Protein AF-A0A409X7X1-F1 (afdb_monomer_lite)

pLDDT: mean 81.88, std 19.7, range [28.88, 98.44]

Organism: NCBI:txid231916

Secondary structure (DSSP, 8-state):
--EEES-SS--TTS--EEE-S--S-GGGGTT--GGG-----PEEEE-SSSTTTTSEEEEE-HHHHHHHHHHHHHHHTTSGGGSPP---BTTBS-EETTEE-SPPPP--SS-----S-STTEETTEEEEEGGGS-HHHHHHHHHHHHHH-GGGTT-TT--TTT---STT-BB-EEEETTEEEE-TTT-B-TT-----HHHHHS--SS------EE--TTS-TTSPBEEGGGHHHHHHHH-TTS-GGGGHHHH---HHHHHHHHHHHHS-------------B-GGG-THHHHS----------------------------------------------------PPPPPP-----

Radius of gyration: 29.25 Å; chains: 1; bounding box: 77×50×89 Å

Foldseek 3Di:
DFKAFLDPPQDPPDFGIWDPPDDDDPPQPPPFDPLLADDDDFDWDADNDDPRGGHTTGTHHLLRLLQLLVNSCVSCVQVLVRFGFDFDDPRPPHDDPQFGFSFADDPCVPPPPQPPPPQQAQPVFSLRRLVPDAPLRQLLLLLLCCQPPPVNPPLLAQDSRRRDSDPQFFWWWDDDDPAIWTDPVPGGDSRDDTDGLVVLCDDDLVRLHNWDFDDDPPDPPGGTTGTLCSNLVCCVVVVVPDDSVVCCVRNPRDPVSSVSSNVSNPDDPPPPPPPPPPGRYRPSRYSCVNVDDPPPCPPPPDDDDDDDDDDDDDDDDDDDDDDDDDDDDDDDDDDDDDDDDDDDDDDGDGGHDHD

Sequence (355 aa):
MKIALRDTSQQADGPDWEWIGTFEDQGSFREADGRCFELIDPVLLPASRGRNAGSKTYTFRTSELRGLAALVHERVRNDVHELPLVTLSDTFPYRSPAGACFACEEDDIDGDQRRESAAGCCRYCPDVFVGRLDAPELLKHNGGHILHDERLRDVGDACGLCLSSTNGCVIYLVCKGKYTTISLEKSKCVNLQQFRLGQAAKFTRSSPCTNHPMRCVLCPDNAPAVWKYNLQSHIVADHPRANVALYEKQYKISADKVVLMRGVYLSKPKMKKKKKGQLTISEGHSTRMAIGPLEETESTADDSEKDIESDQGDISSAEVLEGEAGKAAAPDVEEQEPDEERVDVAASGQWWKIA

Structure (mmCIF, N/CA/C/O backbone):
data_AF-A0A409X7X1-F1
#
_entry.id   AF-A0A409X7X1-F1
#
loop_
_atom_site.group_PDB
_atom_site.id
_atom_site.type_symbol
_atom_site.label_atom_id
_atom_site.label_alt_id
_atom_site.label_comp_id
_atom_site.label_asym_id
_atom_site.label_entity_id
_atom_site.label_seq_id
_atom_site.pdbx_PDB_ins_code
_atom_site.Cartn_x
_atom_site.Cartn_y
_atom_site.Cartn_z
_atom_site.occupancy
_atom_site.B_iso_or_equiv
_atom_site.auth_seq_id
_atom_site.auth_comp_id
_atom_site.auth_asym_id
_atom_site.auth_atom_id
_atom_site.pdbx_PDB_model_num
ATOM 1 N N . MET A 1 1 ? 21.772 3.971 -18.412 1.00 88.38 1 MET A N 1
ATOM 2 C CA . MET A 1 1 ? 22.312 4.688 -19.596 1.00 88.38 1 MET A CA 1
ATOM 3 C C . MET A 1 1 ? 21.184 5.349 -20.418 1.00 88.38 1 MET A C 1
ATOM 5 O O . MET A 1 1 ? 20.028 5.061 -20.116 1.00 88.38 1 MET A O 1
ATOM 9 N N . LYS A 1 2 ? 21.468 6.240 -21.390 1.00 91.81 2 LYS A N 1
ATOM 10 C CA . LYS A 1 2 ? 20.558 6.572 -22.514 1.00 91.81 2 LYS A CA 1
ATOM 11 C C . LYS A 1 2 ? 21.124 5.998 -23.816 1.00 91.81 2 LYS A C 1
ATOM 13 O O . LYS A 1 2 ? 22.232 6.371 -24.195 1.00 91.81 2 LYS A O 1
ATOM 18 N N . ILE A 1 3 ? 20.398 5.113 -24.490 1.00 94.44 3 ILE A N 1
ATOM 19 C CA . ILE A 1 3 ? 20.807 4.526 -25.777 1.00 94.44 3 ILE A CA 1
ATOM 20 C C . ILE A 1 3 ? 19.799 4.882 -26.862 1.00 94.44 3 ILE A C 1
ATOM 22 O O . ILE A 1 3 ? 18.647 5.195 -26.562 1.00 94.44 3 ILE A O 1
ATOM 26 N N . ALA A 1 4 ? 20.229 4.838 -28.117 1.00 94.06 4 ALA A N 1
ATOM 27 C CA . ALA A 1 4 ? 19.346 5.073 -29.245 1.00 94.06 4 ALA A CA 1
ATOM 28 C C . ALA A 1 4 ? 19.708 4.165 -30.432 1.00 94.06 4 ALA A C 1
ATOM 30 O O . ALA A 1 4 ? 20.879 3.842 -30.644 1.00 94.06 4 ALA A O 1
ATOM 31 N N . LEU A 1 5 ? 18.703 3.820 -31.242 1.00 94.00 5 LEU A N 1
ATOM 32 C CA . LEU A 1 5 ? 18.820 2.927 -32.401 1.00 94.00 5 LEU A CA 1
ATOM 33 C C . LEU A 1 5 ? 19.559 3.605 -33.571 1.00 94.00 5 LEU A C 1
ATOM 35 O O . LEU A 1 5 ? 19.118 4.671 -34.010 1.00 94.00 5 LEU A O 1
ATOM 39 N N . ARG A 1 6 ? 20.694 3.059 -34.017 1.00 91.62 6 ARG A N 1
ATOM 40 C CA . ARG A 1 6 ? 21.581 3.613 -35.062 1.00 91.62 6 ARG A CA 1
ATOM 41 C C . ARG A 1 6 ? 20.916 3.615 -36.432 1.00 91.62 6 ARG A C 1
ATOM 43 O O . ARG A 1 6 ? 20.949 4.629 -37.121 1.00 91.62 6 ARG A O 1
ATOM 50 N N . ASP A 1 7 ? 20.308 2.488 -36.782 1.00 84.00 7 ASP A N 1
ATOM 51 C CA . ASP A 1 7 ? 19.610 2.255 -38.039 1.00 84.00 7 ASP A CA 1
ATOM 52 C C . ASP A 1 7 ? 18.350 1.430 -37.759 1.00 84.00 7 ASP A C 1
ATOM 54 O O . ASP A 1 7 ? 18.336 0.557 -36.895 1.00 84.00 7 ASP A O 1
ATOM 58 N N . THR A 1 8 ? 17.280 1.728 -38.483 1.00 79.56 8 THR A N 1
ATOM 59 C CA . THR A 1 8 ? 16.046 0.943 -38.481 1.00 79.56 8 THR A CA 1
ATOM 60 C C . THR A 1 8 ? 16.167 -0.362 -39.261 1.00 79.56 8 THR A C 1
ATOM 62 O O . THR A 1 8 ? 15.312 -1.230 -39.099 1.00 79.56 8 THR A O 1
ATOM 65 N N . SER A 1 9 ? 17.197 -0.525 -40.103 1.00 77.31 9 SER A N 1
ATOM 66 C CA . SER A 1 9 ? 17.481 -1.812 -40.733 1.00 77.31 9 SER A CA 1
ATOM 67 C C . SER A 1 9 ? 17.958 -2.787 -39.653 1.00 77.31 9 SER A C 1
ATOM 69 O O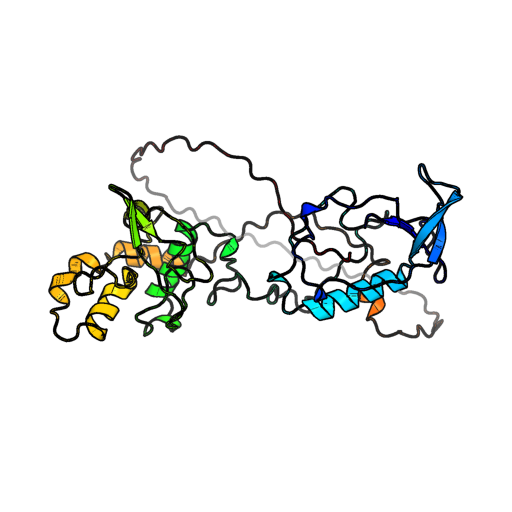 . SER A 1 9 ? 19.072 -2.658 -39.145 1.00 77.31 9 SER A O 1
ATOM 71 N N . GLN A 1 10 ? 17.107 -3.737 -39.263 1.00 67.06 10 GLN A N 1
ATOM 72 C CA . GLN A 1 10 ? 17.494 -4.823 -38.364 1.00 67.06 10 GLN A CA 1
ATOM 73 C C . GLN A 1 10 ? 18.555 -5.680 -39.061 1.00 67.06 10 GLN A C 1
ATOM 75 O O . GLN A 1 10 ? 18.241 -6.537 -39.883 1.00 67.06 10 GLN A O 1
ATOM 80 N N . GLN A 1 11 ? 19.827 -5.423 -38.767 1.00 76.56 11 GLN A N 1
ATOM 81 C CA . GLN A 1 11 ? 20.918 -6.304 -39.164 1.00 76.56 11 GLN A CA 1
ATOM 82 C C . GLN A 1 11 ? 21.087 -7.346 -38.064 1.00 76.56 11 GLN A C 1
ATOM 84 O O . GLN A 1 11 ? 21.424 -6.989 -36.940 1.00 76.56 11 GLN A O 1
ATOM 89 N N . ALA A 1 12 ? 20.853 -8.621 -38.384 1.00 73.31 12 ALA A N 1
ATOM 90 C CA . ALA A 1 12 ? 20.859 -9.704 -37.396 1.00 73.31 12 ALA A CA 1
ATOM 91 C C . ALA A 1 12 ? 22.170 -9.785 -36.586 1.00 73.31 12 ALA A C 1
ATOM 93 O O . ALA A 1 12 ? 22.138 -10.042 -35.384 1.00 73.31 12 ALA A O 1
ATOM 94 N N . ASP A 1 13 ? 23.306 -9.484 -37.225 1.00 80.38 13 ASP A N 1
ATOM 95 C CA . ASP A 1 13 ? 24.640 -9.695 -36.645 1.00 80.38 13 ASP A CA 1
ATOM 96 C C . ASP A 1 13 ? 25.360 -8.397 -36.224 1.00 80.38 13 ASP A C 1
ATOM 98 O O . ASP A 1 13 ? 26.459 -8.426 -35.651 1.00 80.38 13 ASP A O 1
ATOM 102 N N . GLY A 1 14 ? 24.761 -7.239 -36.518 1.00 86.38 14 GLY A N 1
ATOM 103 C CA . GLY A 1 14 ? 25.365 -5.921 -36.327 1.00 86.38 14 GLY A CA 1
ATOM 104 C C . GLY A 1 14 ? 24.911 -5.222 -35.040 1.00 86.38 14 GLY A C 1
ATOM 105 O O . GL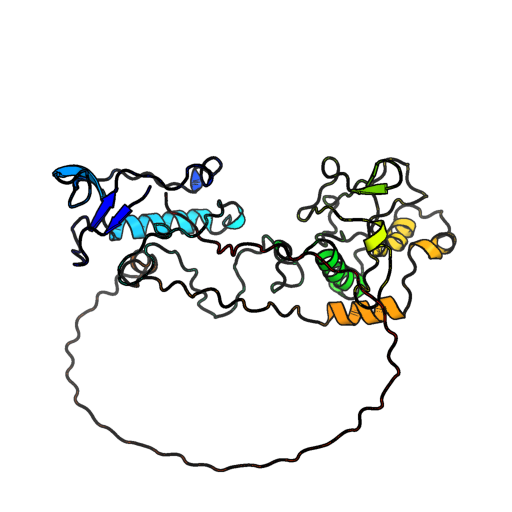Y A 1 14 ? 23.785 -5.424 -34.593 1.00 86.38 14 GLY A O 1
ATOM 106 N N . PRO A 1 15 ? 25.754 -4.369 -34.428 1.00 89.88 15 PRO A N 1
ATOM 107 C CA . PRO A 1 15 ? 25.318 -3.514 -33.334 1.00 89.88 15 PRO A CA 1
ATOM 108 C C . PRO A 1 15 ? 24.445 -2.372 -33.863 1.00 89.88 15 PRO A C 1
ATOM 110 O O . PRO A 1 15 ? 24.905 -1.495 -34.605 1.00 89.88 15 PRO A O 1
ATOM 113 N N . ASP A 1 16 ? 23.193 -2.370 -33.434 1.00 93.88 16 ASP A N 1
ATOM 114 C CA . ASP A 1 16 ? 22.121 -1.484 -33.874 1.00 93.88 16 ASP A CA 1
ATOM 115 C C . ASP A 1 16 ? 21.732 -0.442 -32.817 1.00 93.88 16 ASP A C 1
ATOM 117 O O . ASP A 1 16 ? 21.002 0.494 -33.127 1.00 93.88 16 ASP A O 1
ATOM 121 N N . TRP A 1 17 ? 22.297 -0.500 -31.610 1.00 95.19 17 TRP A N 1
ATOM 122 C CA . TRP A 1 17 ? 22.140 0.529 -30.579 1.00 95.19 17 TRP A CA 1
ATOM 123 C C . TRP A 1 17 ? 23.471 1.191 -30.242 1.00 95.19 17 TRP A C 1
ATOM 125 O O . TRP A 1 17 ? 24.521 0.553 -30.241 1.00 95.19 17 TRP A O 1
ATOM 135 N N . GLU A 1 18 ? 23.436 2.482 -29.920 1.00 96.06 18 GLU A N 1
ATOM 136 C CA . GLU A 1 18 ? 24.607 3.222 -29.444 1.00 96.06 18 GLU A CA 1
ATOM 137 C C . GLU A 1 18 ? 24.281 4.081 -28.220 1.00 96.06 18 GLU A C 1
ATOM 139 O O . GLU A 1 18 ? 23.175 4.613 -28.072 1.00 96.06 18 GLU A O 1
ATOM 144 N N . TRP A 1 19 ? 25.269 4.245 -27.343 1.00 95.44 19 TRP A N 1
ATOM 145 C CA . TRP A 1 19 ? 25.197 5.182 -26.230 1.00 95.44 19 TRP A CA 1
ATOM 146 C C . TRP A 1 19 ? 25.299 6.627 -26.723 1.00 95.44 19 TRP A C 1
ATOM 148 O O . TRP A 1 19 ? 26.243 6.991 -27.426 1.00 95.44 19 TRP A O 1
ATOM 158 N N . ILE A 1 20 ? 24.367 7.482 -26.287 1.00 93.31 20 ILE A N 1
ATOM 159 C CA . ILE A 1 20 ? 24.328 8.901 -26.682 1.00 93.31 20 ILE A CA 1
ATOM 160 C C . ILE A 1 20 ? 25.118 9.827 -25.738 1.00 93.31 20 ILE A C 1
ATOM 162 O O . ILE A 1 20 ? 24.938 11.045 -25.759 1.00 93.31 20 ILE A O 1
ATOM 166 N N . GLY A 1 21 ? 25.976 9.271 -24.875 1.00 90.38 21 GLY A N 1
ATOM 167 C CA . GLY A 1 21 ? 26.855 10.049 -23.991 1.00 90.38 21 GLY A CA 1
ATOM 168 C C . GLY A 1 21 ? 26.161 10.682 -22.780 1.00 90.38 21 GLY A C 1
ATOM 169 O O . GLY A 1 21 ? 26.725 11.568 -22.144 1.00 90.38 21 GLY A O 1
ATOM 170 N N . THR A 1 22 ? 24.929 10.274 -22.465 1.00 90.62 22 THR A N 1
ATOM 171 C CA . THR A 1 22 ? 24.152 10.812 -21.337 1.00 90.62 22 THR A CA 1
ATOM 172 C C . THR A 1 22 ? 23.496 9.699 -20.517 1.00 90.62 22 THR A C 1
ATOM 174 O O . THR A 1 22 ? 23.389 8.547 -20.954 1.00 90.62 22 THR A O 1
ATOM 177 N N . PHE A 1 23 ? 23.089 10.042 -19.295 1.00 88.06 23 PHE A N 1
ATOM 178 C CA . PHE A 1 23 ? 22.332 9.183 -18.386 1.00 88.06 23 PHE A CA 1
ATOM 179 C C . PHE A 1 23 ? 20.943 9.782 -18.158 1.00 88.06 23 PHE A C 1
ATOM 181 O O . PHE A 1 23 ? 20.743 10.981 -18.352 1.00 88.06 23 PHE A O 1
ATOM 188 N N . GLU A 1 24 ? 19.979 8.940 -17.777 1.00 84.44 24 GLU A N 1
ATOM 189 C CA . GLU A 1 24 ? 18.749 9.450 -17.158 1.00 84.44 24 GLU A CA 1
ATOM 190 C C . GLU A 1 24 ? 19.091 10.143 -15.839 1.00 84.44 24 GLU A C 1
ATOM 192 O O . GLU A 1 24 ? 20.201 9.976 -15.322 1.00 84.44 24 GLU A O 1
ATOM 197 N N . ASP A 1 25 ? 18.143 10.912 -15.310 1.00 81.12 25 ASP A N 1
ATOM 198 C CA . ASP A 1 25 ? 18.315 11.568 -14.020 1.00 81.12 25 ASP A CA 1
ATOM 199 C C . ASP A 1 25 ? 18.786 10.559 -12.955 1.00 81.12 25 ASP A C 1
ATOM 201 O O . ASP A 1 25 ? 18.254 9.454 -12.817 1.00 81.12 25 ASP A O 1
ATOM 205 N N . GLN A 1 26 ? 19.852 10.924 -12.242 1.00 65.81 26 GLN A N 1
ATOM 206 C CA . GLN A 1 26 ? 20.602 10.019 -11.370 1.00 65.81 26 GLN A CA 1
ATOM 207 C C . GLN A 1 26 ? 19.817 9.613 -10.119 1.00 65.81 26 GLN A C 1
ATOM 209 O O . GLN A 1 26 ? 20.246 8.703 -9.412 1.00 65.81 26 GLN A O 1
ATOM 214 N N . GLY A 1 27 ? 18.702 10.286 -9.819 1.00 69.88 27 GLY A N 1
ATOM 215 C CA . GLY A 1 27 ? 17.909 10.040 -8.616 1.00 69.88 27 GLY A CA 1
ATOM 216 C C . GLY A 1 27 ? 17.306 8.635 -8.542 1.00 69.88 27 GLY A C 1
ATOM 217 O O . GLY A 1 27 ? 17.233 8.072 -7.456 1.00 69.88 27 GLY A O 1
ATOM 218 N N . SER A 1 28 ? 16.932 8.034 -9.675 1.00 66.50 28 SER A N 1
ATOM 219 C CA . SER A 1 28 ? 16.099 6.821 -9.678 1.00 66.50 28 SER A CA 1
ATOM 220 C C . SER A 1 28 ? 16.830 5.511 -9.352 1.00 66.50 28 SER A C 1
ATOM 222 O O . SER A 1 28 ? 16.164 4.516 -9.102 1.00 66.50 28 SER A O 1
ATOM 224 N N . PHE A 1 29 ? 18.170 5.474 -9.352 1.00 72.88 29 PHE A N 1
ATOM 225 C CA . PHE A 1 29 ? 18.933 4.211 -9.255 1.00 72.88 29 PHE A CA 1
ATOM 226 C C . PHE A 1 29 ? 19.929 4.143 -8.095 1.00 72.88 29 PHE A C 1
ATOM 228 O O . PHE A 1 29 ? 20.654 3.159 -7.982 1.00 72.88 29 PHE A O 1
ATOM 235 N N . ARG A 1 30 ? 19.999 5.164 -7.231 1.00 78.88 30 ARG A N 1
ATOM 236 C CA . ARG A 1 30 ? 21.009 5.209 -6.153 1.00 78.88 30 ARG A CA 1
ATOM 237 C C . ARG A 1 30 ? 20.848 4.106 -5.106 1.00 78.88 30 ARG A C 1
ATOM 239 O O . ARG A 1 30 ? 21.827 3.766 -4.454 1.00 78.88 30 ARG A O 1
ATOM 246 N N . GLU A 1 31 ? 19.640 3.574 -4.962 1.00 82.31 31 GLU A N 1
ATOM 247 C CA . GLU A 1 31 ? 19.276 2.592 -3.932 1.00 82.31 31 GLU A CA 1
ATOM 248 C C . GLU A 1 31 ? 18.868 1.236 -4.522 1.00 82.31 31 GLU A C 1
ATOM 250 O O . GLU A 1 31 ? 18.369 0.375 -3.805 1.00 82.31 31 GLU A O 1
ATOM 255 N N . ALA A 1 32 ? 19.060 1.030 -5.828 1.00 82.75 32 ALA A N 1
ATOM 256 C CA . ALA A 1 32 ? 18.705 -0.235 -6.455 1.00 82.75 32 ALA A CA 1
ATOM 257 C C . ALA A 1 32 ? 19.662 -1.356 -6.012 1.00 82.75 32 ALA A C 1
ATOM 259 O O . ALA A 1 32 ? 20.879 -1.167 -5.966 1.00 82.75 32 ALA A O 1
ATOM 260 N N . ASP A 1 33 ? 19.106 -2.531 -5.714 1.00 86.75 33 ASP A N 1
ATOM 261 C CA . ASP A 1 33 ? 19.875 -3.733 -5.385 1.00 86.75 33 ASP A CA 1
ATOM 262 C C . ASP A 1 33 ? 20.769 -4.128 -6.574 1.00 86.75 33 ASP A C 1
ATOM 264 O O . ASP A 1 33 ? 20.332 -4.095 -7.726 1.00 86.75 33 ASP A O 1
ATOM 268 N N . GLY A 1 34 ? 22.005 -4.553 -6.293 1.00 89.06 34 GLY A N 1
ATOM 269 C CA . GLY A 1 34 ? 22.944 -5.101 -7.274 1.00 89.06 34 GLY A CA 1
ATOM 270 C C . GLY A 1 34 ? 22.340 -6.199 -8.159 1.00 89.06 34 GLY A C 1
ATOM 271 O O . GLY A 1 34 ? 22.707 -6.312 -9.325 1.00 89.06 34 GLY A O 1
ATOM 272 N N . ARG A 1 35 ? 21.363 -6.961 -7.646 1.00 88.88 35 ARG A N 1
ATOM 273 C CA . ARG A 1 35 ? 20.616 -7.976 -8.412 1.00 88.88 35 ARG A CA 1
ATOM 274 C C . ARG A 1 35 ? 19.872 -7.398 -9.622 1.00 88.88 35 ARG A C 1
ATOM 276 O O . ARG A 1 35 ? 19.675 -8.121 -10.594 1.00 88.88 35 ARG A O 1
ATOM 283 N N . CYS A 1 36 ? 19.501 -6.118 -9.592 1.00 88.50 36 CYS A N 1
ATOM 284 C CA . CYS A 1 36 ? 18.772 -5.438 -10.668 1.00 88.50 36 CYS A CA 1
ATOM 285 C C . CYS A 1 36 ? 19.659 -5.044 -11.860 1.00 88.50 36 CYS A C 1
ATOM 287 O O . CYS A 1 36 ? 19.158 -4.469 -12.826 1.00 88.50 36 CYS A O 1
ATOM 289 N N . PHE A 1 37 ? 20.965 -5.305 -11.784 1.00 89.50 37 PHE A N 1
ATOM 290 C CA . PHE A 1 37 ? 21.940 -4.910 -12.792 1.00 89.50 37 PHE A CA 1
ATOM 291 C C . PHE A 1 37 ? 22.565 -6.134 -13.452 1.00 89.50 37 PHE A C 1
ATOM 293 O O . PHE A 1 37 ? 22.752 -7.171 -12.814 1.00 89.50 37 PHE A O 1
ATOM 300 N N . GLU A 1 38 ? 22.937 -5.980 -14.720 1.00 93.12 38 GLU A N 1
ATOM 301 C CA . GLU A 1 38 ? 23.724 -6.967 -15.449 1.00 93.12 38 GLU A CA 1
ATOM 302 C C . GLU A 1 38 ? 24.927 -6.276 -16.084 1.00 93.12 38 GLU A C 1
ATOM 304 O O . GLU A 1 38 ? 24.802 -5.220 -16.706 1.00 93.12 38 GLU A O 1
ATOM 309 N N . LEU A 1 39 ? 26.115 -6.846 -15.884 1.00 92.50 39 LEU A N 1
ATOM 310 C CA . LEU A 1 39 ? 27.337 -6.292 -16.453 1.00 92.50 39 LEU A CA 1
ATOM 311 C C . LEU A 1 39 ? 27.434 -6.690 -17.923 1.00 92.50 39 LEU A C 1
ATOM 313 O O . LEU A 1 39 ? 27.336 -7.865 -18.267 1.00 92.50 39 LEU A O 1
ATOM 317 N N . ILE A 1 40 ? 27.679 -5.703 -18.778 1.00 92.88 4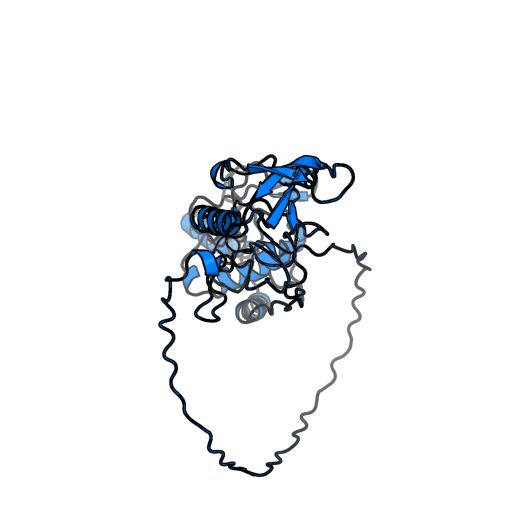0 ILE A N 1
ATOM 318 C CA . ILE A 1 40 ? 27.922 -5.895 -20.205 1.00 92.88 40 ILE A CA 1
ATOM 319 C C . ILE A 1 40 ? 29.296 -5.333 -20.570 1.00 92.88 40 ILE A C 1
ATOM 321 O O . ILE A 1 40 ? 29.692 -4.280 -20.065 1.00 92.88 40 ILE A O 1
ATOM 325 N N . ASP A 1 41 ? 30.003 -6.030 -21.459 1.00 94.44 41 ASP A N 1
ATOM 326 C CA . ASP A 1 41 ? 31.238 -5.566 -22.098 1.00 94.44 41 ASP A CA 1
ATOM 327 C C . ASP A 1 41 ? 30.937 -5.142 -23.550 1.00 94.44 41 ASP A C 1
ATOM 329 O O . ASP A 1 41 ? 31.016 -5.959 -24.471 1.00 94.44 41 ASP A O 1
ATOM 333 N N . PRO A 1 42 ? 30.467 -3.900 -23.775 1.00 94.56 42 PRO A N 1
ATOM 334 C CA . PRO A 1 42 ? 30.003 -3.465 -25.085 1.00 94.56 42 PRO A CA 1
ATOM 335 C C . PRO A 1 42 ? 31.151 -3.200 -26.060 1.00 94.56 42 PRO A C 1
ATOM 337 O O . PRO A 1 42 ? 32.202 -2.657 -25.711 1.00 94.56 42 PRO A O 1
ATOM 340 N N . VAL A 1 43 ? 30.896 -3.453 -27.343 1.00 94.81 43 VAL A N 1
ATOM 341 C CA . VAL A 1 43 ? 31.853 -3.139 -28.408 1.00 94.81 43 VAL A CA 1
ATOM 342 C C . VAL A 1 43 ? 31.942 -1.625 -28.608 1.00 94.81 43 VAL A C 1
ATOM 344 O O . VAL A 1 43 ? 30.930 -0.927 -28.720 1.00 94.81 43 VAL A O 1
ATOM 347 N N . LEU A 1 44 ? 33.170 -1.111 -28.709 1.00 96.44 44 LEU A N 1
ATOM 348 C CA . LEU A 1 44 ? 33.439 0.290 -29.026 1.00 96.44 44 LEU A CA 1
ATOM 349 C C . LEU A 1 44 ? 33.507 0.516 -30.538 1.00 96.44 44 LEU A C 1
ATOM 351 O O . LEU A 1 44 ? 34.441 0.052 -31.194 1.00 96.44 44 LEU A O 1
ATOM 355 N N . LEU A 1 45 ? 32.582 1.308 -31.077 1.00 96.06 45 LEU A N 1
ATOM 356 C CA . LEU A 1 45 ? 32.575 1.726 -32.483 1.00 96.06 45 LEU A CA 1
ATOM 357 C C . LEU A 1 45 ? 32.462 3.250 -32.611 1.00 96.06 45 LEU A C 1
ATOM 359 O O . LEU A 1 45 ? 32.053 3.917 -31.660 1.00 96.06 45 LEU A O 1
ATOM 363 N N . PRO A 1 46 ? 32.817 3.838 -33.767 1.00 96.62 46 PRO A N 1
ATOM 364 C CA . PRO A 1 46 ? 32.550 5.247 -34.028 1.00 96.62 46 PRO A CA 1
ATOM 365 C C . PRO A 1 46 ? 31.047 5.553 -33.955 1.00 96.62 46 PRO A C 1
ATOM 367 O O . PRO A 1 46 ? 30.236 4.869 -34.586 1.00 96.62 46 PRO A O 1
ATOM 370 N N . ALA A 1 47 ? 30.680 6.593 -33.204 1.00 94.81 47 ALA A N 1
ATOM 371 C CA . ALA A 1 47 ? 29.305 7.053 -33.082 1.00 94.81 47 ALA A CA 1
ATOM 372 C C . ALA A 1 47 ? 28.766 7.468 -34.453 1.00 94.81 47 ALA A C 1
ATOM 374 O O . ALA A 1 47 ? 29.427 8.199 -35.198 1.00 94.81 47 ALA A O 1
ATOM 375 N N . SER A 1 48 ? 27.561 7.001 -34.771 1.00 92.56 48 SER A N 1
ATOM 376 C CA . SER A 1 48 ? 26.924 7.252 -36.067 1.00 92.56 48 SER A CA 1
ATOM 377 C C . SER A 1 48 ? 26.267 8.630 -36.154 1.00 92.56 48 SER A C 1
ATOM 379 O O . SER A 1 48 ? 26.102 9.163 -37.249 1.00 92.56 48 SER A O 1
ATOM 381 N N . ARG A 1 49 ? 25.918 9.236 -35.013 1.00 88.56 49 ARG A N 1
ATOM 382 C CA . ARG A 1 49 ? 25.203 10.520 -34.956 1.00 88.56 49 ARG A CA 1
ATOM 383 C C . ARG A 1 49 ? 25.504 11.318 -33.686 1.00 88.56 49 ARG A C 1
ATOM 385 O O . ARG A 1 49 ? 26.195 10.876 -32.770 1.00 88.56 49 ARG A O 1
ATOM 392 N N . GLY A 1 50 ? 24.926 12.517 -33.634 1.00 87.00 50 GLY A N 1
ATOM 393 C CA . GLY A 1 50 ? 25.032 13.439 -32.508 1.00 87.00 50 GLY A CA 1
ATOM 394 C C . GLY A 1 50 ? 26.345 14.222 -32.492 1.00 87.00 50 GLY A C 1
ATOM 395 O O . GLY A 1 50 ? 27.145 14.165 -33.422 1.00 87.00 50 GLY A O 1
ATOM 396 N N . ARG A 1 51 ? 26.572 14.969 -31.405 1.00 87.06 51 ARG A N 1
ATOM 397 C CA . ARG A 1 51 ? 27.756 15.838 -31.244 1.00 87.06 51 ARG A CA 1
ATOM 398 C C . ARG A 1 51 ? 29.088 15.081 -31.240 1.00 87.06 51 ARG A C 1
ATOM 400 O O . ARG A 1 51 ? 30.122 15.694 -31.462 1.00 87.06 51 ARG A O 1
ATOM 407 N N . ASN A 1 52 ? 29.044 13.771 -31.005 1.00 87.94 52 ASN A N 1
ATOM 408 C CA . ASN A 1 52 ? 30.217 12.909 -30.898 1.00 87.94 52 ASN A CA 1
ATOM 409 C C . ASN A 1 52 ? 30.422 12.031 -32.144 1.00 87.94 52 ASN A C 1
ATOM 411 O O . ASN A 1 52 ? 31.178 11.065 -32.065 1.00 87.94 52 ASN A O 1
ATOM 415 N N . ALA A 1 53 ? 29.754 12.317 -33.269 1.00 93.38 53 ALA A N 1
ATOM 416 C CA . ALA A 1 53 ? 29.891 11.530 -34.494 1.00 93.38 53 ALA A CA 1
ATOM 417 C C . ALA A 1 53 ? 31.374 11.316 -34.867 1.00 93.38 53 ALA A C 1
ATOM 419 O O . ALA A 1 53 ? 32.179 12.247 -34.830 1.00 93.38 53 ALA A O 1
ATOM 420 N N . GLY A 1 54 ? 31.746 10.068 -35.165 1.00 93.88 54 GLY A N 1
ATOM 421 C CA . GLY A 1 54 ? 33.131 9.658 -35.438 1.00 93.88 54 GLY A CA 1
ATOM 422 C C . GLY A 1 54 ? 33.990 9.349 -34.202 1.00 93.88 54 GLY A C 1
ATOM 423 O O . GLY A 1 54 ? 35.001 8.660 -34.324 1.00 93.88 54 GLY A O 1
ATOM 424 N N . SER A 1 55 ? 33.590 9.780 -33.002 1.00 96.25 55 SER A N 1
ATOM 425 C CA . SER A 1 55 ? 34.263 9.402 -31.748 1.00 96.25 55 SER A CA 1
ATOM 426 C C . SER A 1 55 ? 33.856 7.996 -31.312 1.00 96.25 55 SER A C 1
ATOM 428 O O . SER A 1 55 ? 32.740 7.564 -31.589 1.00 96.25 55 SER A O 1
ATOM 430 N N . LYS A 1 56 ? 34.731 7.277 -30.600 1.00 97.31 56 LYS A N 1
ATOM 431 C CA . LYS A 1 56 ? 34.394 5.955 -30.047 1.00 97.31 56 LYS A CA 1
ATOM 432 C C . LYS A 1 56 ? 33.250 6.077 -29.033 1.00 97.31 56 LYS A C 1
ATOM 434 O O . LYS A 1 56 ? 33.329 6.888 -28.115 1.00 97.31 56 LYS A O 1
ATOM 439 N N . THR A 1 57 ? 32.221 5.252 -29.186 1.00 97.06 57 THR A N 1
ATOM 440 C CA . THR A 1 57 ? 31.102 5.104 -28.251 1.00 97.06 57 THR A CA 1
ATOM 441 C C . THR A 1 57 ? 30.783 3.628 -28.038 1.00 97.06 57 THR A C 1
ATOM 443 O O . THR A 1 57 ? 31.193 2.777 -28.830 1.00 97.06 57 THR A O 1
ATOM 446 N N . TYR A 1 58 ? 30.053 3.325 -26.969 1.00 97.06 58 TYR A N 1
ATOM 447 C CA . TYR A 1 58 ? 29.554 1.982 -26.703 1.00 97.06 58 TYR A CA 1
ATOM 448 C C . TYR A 1 58 ? 28.410 1.648 -27.649 1.00 97.06 58 TYR A C 1
ATOM 450 O O . TYR A 1 58 ? 27.497 2.458 -27.844 1.00 97.06 58 TYR A O 1
ATOM 458 N N . THR A 1 59 ? 28.462 0.448 -28.210 1.00 96.12 59 THR A N 1
ATOM 459 C CA . THR A 1 59 ? 27.428 -0.082 -29.089 1.00 96.12 59 THR A CA 1
ATOM 460 C C . THR A 1 59 ? 26.953 -1.441 -28.604 1.00 96.12 59 THR A C 1
ATOM 462 O O . THR A 1 59 ? 27.705 -2.174 -27.964 1.00 96.12 59 THR A O 1
ATOM 465 N N . PHE A 1 60 ? 25.689 -1.739 -28.881 1.00 95.69 60 PHE A N 1
ATOM 466 C CA . PHE A 1 60 ? 24.987 -2.905 -28.357 1.00 95.69 60 PHE A CA 1
ATOM 467 C C . PHE A 1 60 ? 24.176 -3.554 -29.471 1.00 95.69 60 PHE A C 1
ATOM 469 O O . PHE A 1 60 ? 23.688 -2.854 -30.365 1.00 95.69 60 PHE A O 1
ATOM 476 N N . ARG A 1 61 ? 24.016 -4.876 -29.401 1.00 94.38 61 ARG A N 1
ATOM 477 C CA . ARG A 1 61 ? 23.115 -5.619 -30.285 1.00 94.38 61 ARG A CA 1
ATOM 478 C C . ARG A 1 61 ? 21.739 -5.751 -29.646 1.00 94.38 61 ARG A C 1
ATOM 480 O O . ARG A 1 61 ? 21.626 -6.013 -28.449 1.00 94.38 61 ARG A O 1
ATOM 487 N N . THR A 1 62 ? 20.682 -5.655 -30.447 1.00 93.19 62 THR A N 1
ATOM 488 C CA . THR A 1 62 ? 19.310 -5.899 -29.986 1.00 93.19 62 THR A CA 1
ATOM 489 C C . THR A 1 62 ? 19.160 -7.277 -29.341 1.00 93.19 62 THR A C 1
ATOM 491 O O . THR A 1 62 ? 18.505 -7.384 -28.308 1.00 93.19 62 THR A O 1
ATOM 494 N N . SER A 1 63 ? 19.774 -8.324 -29.899 1.00 92.81 63 SER A N 1
ATOM 495 C CA . SER A 1 63 ? 19.724 -9.681 -29.334 1.00 92.81 63 SER A CA 1
ATOM 496 C C . SER A 1 63 ? 20.332 -9.754 -27.929 1.00 92.81 63 SER A C 1
ATOM 498 O O . SER A 1 63 ? 19.714 -10.320 -27.030 1.00 92.81 63 SER A O 1
ATOM 500 N N . GLU A 1 64 ? 21.482 -9.112 -27.711 1.00 93.75 64 GLU A N 1
ATOM 501 C CA . GLU A 1 64 ? 22.132 -9.019 -26.397 1.00 93.75 64 GLU A CA 1
ATOM 502 C C . GLU A 1 64 ? 21.251 -8.265 -25.402 1.00 93.75 64 GLU A C 1
ATOM 504 O O . GLU A 1 64 ? 20.975 -8.769 -24.316 1.00 93.75 64 GLU A O 1
ATOM 509 N N . LEU A 1 65 ? 20.743 -7.088 -25.783 1.00 94.69 65 LEU A N 1
ATOM 510 C CA . LEU A 1 65 ? 19.889 -6.283 -24.909 1.00 94.69 65 LEU A CA 1
ATOM 511 C C . LEU A 1 65 ? 18.586 -7.006 -24.543 1.00 94.69 65 LEU A C 1
ATOM 513 O O . LEU A 1 65 ? 18.169 -6.941 -23.389 1.00 94.69 65 LEU A O 1
ATOM 517 N N . ARG A 1 66 ? 17.961 -7.734 -25.480 1.00 93.62 66 ARG A N 1
ATOM 518 C CA . ARG A 1 66 ? 16.792 -8.582 -25.188 1.00 93.62 66 ARG A CA 1
ATOM 519 C C . ARG A 1 66 ? 17.139 -9.720 -24.227 1.00 93.62 66 ARG A C 1
ATOM 521 O O . ARG A 1 66 ? 16.370 -9.980 -23.307 1.00 93.62 66 ARG A O 1
ATOM 528 N N . GLY A 1 67 ? 18.280 -10.382 -24.425 1.00 93.44 67 GLY A N 1
ATOM 529 C CA . GLY A 1 67 ? 18.745 -11.455 -23.545 1.00 93.44 67 GLY A CA 1
ATOM 530 C C . GLY A 1 67 ? 18.997 -10.958 -22.121 1.00 93.44 67 GLY A C 1
ATOM 531 O O . GLY A 1 67 ? 18.485 -11.535 -21.165 1.00 93.44 67 GLY A O 1
ATOM 532 N N . LEU A 1 68 ? 19.701 -9.834 -21.973 1.00 94.88 68 LEU A N 1
ATOM 533 C CA . LEU A 1 68 ? 19.939 -9.196 -20.674 1.00 94.88 68 LEU A CA 1
ATOM 534 C C . LEU A 1 68 ? 18.628 -8.781 -19.999 1.00 94.88 68 LEU A C 1
ATOM 536 O O . LEU A 1 68 ? 18.442 -9.012 -18.807 1.00 94.88 68 LEU A O 1
ATOM 540 N N . ALA A 1 69 ? 17.701 -8.214 -20.770 1.00 93.81 69 ALA A N 1
ATOM 541 C CA . ALA A 1 69 ? 16.380 -7.835 -20.294 1.00 93.81 69 ALA A CA 1
ATOM 542 C C . ALA A 1 69 ? 15.598 -9.022 -19.712 1.00 93.81 69 ALA A C 1
ATOM 544 O O . ALA A 1 69 ? 15.075 -8.936 -18.599 1.00 93.81 69 ALA A O 1
ATOM 545 N N . ALA A 1 70 ? 15.578 -10.142 -20.436 1.00 92.50 70 ALA A N 1
ATOM 546 C CA . ALA A 1 70 ? 14.968 -11.390 -19.993 1.00 92.50 70 ALA A CA 1
ATOM 547 C C . ALA A 1 70 ? 15.633 -11.949 -18.722 1.00 92.50 70 ALA A C 1
ATOM 549 O O . ALA A 1 70 ? 14.938 -12.325 -17.780 1.00 92.50 70 ALA A O 1
ATOM 550 N N . LEU A 1 71 ? 16.970 -11.959 -18.666 1.00 93.75 71 LEU A N 1
ATOM 551 C CA . LEU A 1 71 ? 17.730 -12.460 -17.515 1.00 93.75 71 LEU A CA 1
ATOM 552 C C . LEU A 1 71 ? 17.476 -11.642 -16.245 1.00 93.75 71 LEU A C 1
ATOM 554 O O . LEU A 1 71 ? 17.237 -12.215 -15.180 1.00 93.75 71 LEU A O 1
ATOM 558 N N . VAL A 1 72 ? 17.512 -10.310 -16.351 1.00 93.44 72 VAL A N 1
ATOM 559 C CA . VAL A 1 72 ? 17.223 -9.422 -15.218 1.00 93.44 72 VAL A CA 1
ATOM 560 C C . VAL A 1 72 ? 15.789 -9.632 -14.749 1.00 93.44 72 VAL A C 1
ATOM 562 O O . VAL A 1 72 ? 15.574 -9.798 -13.552 1.00 93.44 72 VAL A O 1
ATOM 565 N N . HIS A 1 73 ? 14.825 -9.693 -15.672 1.00 91.56 73 HIS A N 1
ATOM 566 C CA . HIS A 1 73 ? 13.421 -9.929 -15.341 1.00 91.56 73 HIS A CA 1
ATOM 567 C C . HIS A 1 73 ? 13.213 -11.233 -14.572 1.00 91.56 73 HIS A C 1
ATOM 569 O O . HIS A 1 73 ? 12.636 -11.211 -13.490 1.00 91.56 73 HIS A O 1
ATOM 575 N N . GLU A 1 74 ? 13.749 -12.350 -15.067 1.00 90.69 74 GLU A N 1
ATOM 576 C CA . GLU A 1 74 ? 13.620 -13.650 -14.403 1.00 90.69 74 GLU A CA 1
ATOM 577 C C . GLU A 1 74 ? 14.214 -13.638 -12.987 1.00 90.69 74 GLU A C 1
ATOM 579 O O . GLU A 1 74 ? 13.655 -14.231 -12.062 1.00 90.69 74 GLU A O 1
ATOM 584 N N . ARG A 1 75 ? 15.320 -12.911 -12.789 1.00 92.50 75 ARG A N 1
ATOM 585 C CA . ARG A 1 75 ? 15.970 -12.770 -11.483 1.00 92.50 75 ARG A CA 1
ATOM 586 C C . ARG A 1 75 ? 15.126 -11.974 -10.487 1.00 92.50 75 ARG A C 1
ATOM 588 O O . ARG A 1 75 ? 15.130 -12.307 -9.305 1.00 92.50 75 ARG A O 1
ATOM 595 N N . VAL A 1 76 ? 14.434 -10.929 -10.944 1.00 89.19 76 VAL A N 1
ATOM 596 C CA . VAL A 1 76 ? 13.695 -9.999 -10.071 1.00 89.19 76 VAL A CA 1
ATOM 597 C C . VAL A 1 76 ? 12.187 -10.245 -10.036 1.00 89.19 76 VAL A C 1
ATOM 599 O O . VAL A 1 76 ? 11.503 -9.588 -9.261 1.00 89.19 76 VAL A O 1
ATOM 602 N N . ARG A 1 77 ? 11.648 -11.195 -10.813 1.00 85.75 77 ARG A N 1
ATOM 603 C CA . ARG A 1 77 ? 10.193 -11.418 -10.958 1.00 85.75 77 ARG A CA 1
ATOM 604 C C . ARG A 1 77 ? 9.439 -11.658 -9.643 1.00 85.75 77 ARG A C 1
ATOM 606 O O . ARG A 1 77 ? 8.263 -11.338 -9.534 1.00 85.75 77 ARG A O 1
ATOM 613 N N . ASN A 1 78 ? 10.107 -12.206 -8.627 1.00 79.06 78 ASN A N 1
ATOM 614 C CA . ASN A 1 78 ? 9.499 -12.434 -7.309 1.00 79.06 78 ASN A CA 1
ATOM 615 C C . ASN A 1 78 ? 9.594 -11.204 -6.385 1.00 79.06 78 ASN A C 1
ATOM 617 O O . ASN A 1 78 ? 8.819 -11.079 -5.439 1.00 79.06 78 ASN A O 1
ATOM 621 N N . ASP A 1 79 ? 10.505 -10.281 -6.695 1.00 82.00 79 ASP A N 1
ATOM 622 C CA . ASP A 1 79 ? 10.866 -9.116 -5.884 1.00 82.00 79 ASP A CA 1
ATOM 623 C C . ASP A 1 79 ? 10.558 -7.805 -6.638 1.00 82.00 79 ASP A C 1
ATOM 625 O O . ASP A 1 79 ? 11.130 -6.755 -6.363 1.00 82.00 79 ASP A O 1
ATOM 629 N N . VAL A 1 80 ? 9.620 -7.834 -7.597 1.00 80.44 80 VAL A N 1
ATOM 630 C CA . VAL A 1 80 ? 9.271 -6.687 -8.466 1.00 80.44 80 VAL A CA 1
ATOM 631 C C . VAL A 1 80 ? 8.862 -5.446 -7.661 1.00 80.44 80 VAL A C 1
ATOM 633 O O . VAL A 1 80 ? 9.078 -4.314 -8.080 1.00 80.44 80 VAL A O 1
ATOM 636 N N . HIS A 1 81 ? 8.296 -5.649 -6.474 1.00 75.19 81 HIS A N 1
ATOM 637 C CA . HIS A 1 81 ? 7.889 -4.586 -5.558 1.00 75.19 81 HIS A CA 1
ATOM 638 C C . HIS A 1 81 ? 9.063 -3.843 -4.897 1.00 75.19 81 HIS A C 1
ATOM 640 O O . HIS A 1 81 ? 8.863 -2.739 -4.393 1.00 75.19 81 HIS A O 1
ATOM 646 N N . GLU A 1 82 ? 10.263 -4.427 -4.897 1.00 78.25 82 GLU A N 1
ATOM 647 C CA . GLU A 1 82 ? 11.494 -3.803 -4.397 1.00 78.25 82 GLU A CA 1
ATOM 648 C C . GLU A 1 82 ? 12.209 -2.980 -5.479 1.00 78.25 82 GLU A C 1
ATOM 650 O O . GLU A 1 82 ? 13.130 -2.218 -5.181 1.00 78.25 82 GLU A O 1
ATOM 655 N N . LEU A 1 83 ? 11.793 -3.112 -6.742 1.00 82.69 83 LEU A N 1
ATOM 656 C CA . LEU A 1 83 ? 12.418 -2.404 -7.850 1.00 82.69 83 LEU A CA 1
ATOM 657 C C . LEU A 1 83 ? 12.120 -0.896 -7.789 1.00 82.69 83 LEU A C 1
ATOM 659 O O . LEU A 1 83 ? 10.998 -0.482 -7.473 1.00 82.69 83 LEU A O 1
ATOM 663 N N . PRO A 1 84 ? 13.094 -0.044 -8.157 1.00 81.56 84 PRO A N 1
ATOM 664 C CA . PRO A 1 84 ? 12.879 1.393 -8.198 1.00 81.56 84 PRO A CA 1
ATOM 665 C C . PRO A 1 84 ? 11.809 1.755 -9.230 1.00 81.56 84 PRO A C 1
ATOM 667 O O . PRO A 1 84 ? 11.824 1.293 -10.373 1.00 81.56 84 PRO A O 1
ATOM 670 N N . LEU A 1 85 ? 10.900 2.647 -8.841 1.00 80.75 85 LEU A N 1
ATOM 671 C CA . LEU A 1 85 ? 9.900 3.198 -9.747 1.00 80.75 85 LEU A CA 1
ATOM 672 C C . LEU A 1 85 ? 10.532 4.275 -10.629 1.00 80.75 85 LEU A C 1
ATOM 674 O O . LEU A 1 85 ? 10.980 5.313 -10.140 1.00 80.75 85 LEU A O 1
ATOM 678 N N . VAL A 1 86 ? 10.533 4.039 -11.941 1.00 82.25 86 VAL A N 1
ATOM 679 C CA . VAL A 1 86 ? 11.091 4.967 -12.928 1.00 82.25 86 VAL A CA 1
ATOM 680 C C . VAL A 1 86 ? 9.960 5.658 -13.683 1.00 82.25 86 VAL A C 1
ATOM 682 O O . VAL A 1 86 ? 9.095 5.010 -14.274 1.00 82.25 86 VAL A O 1
ATOM 685 N N . THR A 1 87 ? 9.968 6.990 -13.677 1.00 82.25 87 THR A N 1
ATOM 686 C CA . THR A 1 87 ? 9.008 7.796 -14.439 1.00 82.25 87 THR A CA 1
ATOM 687 C C . THR A 1 87 ? 9.284 7.679 -15.937 1.00 82.25 87 THR A C 1
ATOM 689 O O . THR A 1 87 ? 10.438 7.663 -16.368 1.00 82.25 87 THR A O 1
ATOM 692 N N . LEU A 1 88 ? 8.218 7.641 -16.741 1.00 86.56 88 LEU A N 1
ATOM 693 C CA . LEU A 1 88 ? 8.325 7.764 -18.194 1.00 86.56 88 LEU A CA 1
ATOM 694 C C . LEU A 1 88 ? 9.015 9.075 -18.574 1.00 86.56 88 LEU A C 1
ATOM 696 O O . LEU A 1 88 ? 8.672 10.139 -18.061 1.00 86.56 88 LEU A O 1
ATOM 700 N N . SER A 1 89 ? 9.944 8.995 -19.515 1.00 87.25 89 SER A N 1
ATOM 701 C CA . SER A 1 89 ? 10.599 10.152 -20.112 1.00 87.25 89 SER A CA 1
ATOM 702 C C . SER A 1 89 ? 10.616 10.014 -21.632 1.00 87.25 89 SER A C 1
ATOM 704 O O . SER A 1 89 ? 10.241 8.980 -22.191 1.00 87.25 89 SER A O 1
ATOM 706 N N . ASP A 1 90 ? 11.090 11.044 -22.325 1.00 85.62 90 ASP A N 1
ATOM 707 C CA . ASP A 1 90 ? 11.245 10.991 -23.783 1.00 85.62 90 ASP A CA 1
ATOM 708 C C . ASP A 1 90 ? 12.251 9.917 -24.229 1.00 85.62 90 ASP A C 1
ATOM 710 O O . ASP A 1 90 ? 12.225 9.463 -25.371 1.00 85.62 90 ASP A O 1
ATOM 714 N N . THR A 1 91 ? 13.134 9.492 -23.321 1.00 85.44 91 THR A N 1
ATOM 715 C CA . THR A 1 91 ? 14.188 8.503 -23.574 1.00 85.44 91 THR A CA 1
ATOM 716 C C . THR A 1 91 ? 14.002 7.196 -22.801 1.00 85.44 91 THR A C 1
ATOM 718 O O . THR A 1 91 ? 14.786 6.266 -23.005 1.00 85.44 91 THR A O 1
ATOM 721 N N . PHE A 1 92 ? 12.969 7.100 -21.953 1.00 87.12 92 PHE A N 1
ATOM 722 C CA . PHE A 1 92 ? 12.652 5.905 -21.179 1.00 87.12 92 PHE A CA 1
ATOM 723 C C . PHE A 1 92 ? 11.139 5.572 -21.175 1.00 87.12 92 PHE A C 1
ATOM 725 O O . PHE A 1 92 ? 10.326 6.433 -20.827 1.00 87.12 92 PHE A O 1
ATOM 732 N N . PRO A 1 93 ? 10.729 4.324 -21.492 1.00 91.56 93 PRO A N 1
ATOM 733 C CA . PRO A 1 93 ? 11.562 3.204 -21.941 1.00 91.56 93 PRO A CA 1
ATOM 734 C C . PRO A 1 93 ? 12.284 3.529 -23.247 1.00 91.56 93 PRO A C 1
ATOM 736 O O . PRO A 1 93 ? 11.937 4.497 -23.924 1.00 91.56 93 PRO A O 1
ATOM 739 N N . TYR A 1 94 ? 13.317 2.754 -23.582 1.00 93.81 94 TYR A N 1
ATOM 740 C CA . TYR A 1 94 ? 13.985 2.909 -24.873 1.00 93.81 94 TYR A CA 1
ATOM 741 C C . TYR A 1 94 ? 12.957 2.698 -25.993 1.00 93.81 94 TYR A C 1
ATOM 743 O O . TYR A 1 94 ? 12.054 1.873 -25.856 1.00 93.81 94 TYR A O 1
ATOM 751 N N . ARG A 1 95 ? 13.050 3.468 -27.080 1.00 93.19 95 ARG A N 1
ATOM 752 C CA . ARG A 1 95 ? 12.056 3.458 -28.164 1.00 93.19 95 ARG A CA 1
ATOM 753 C C . ARG A 1 95 ? 12.712 3.267 -29.523 1.00 93.19 95 ARG A C 1
ATOM 755 O O . ARG A 1 95 ? 13.770 3.828 -29.798 1.00 93.19 95 ARG A O 1
ATOM 762 N N . SER A 1 96 ? 12.021 2.527 -30.375 1.00 93.00 96 SER A N 1
ATOM 763 C CA . SER A 1 96 ? 12.203 2.487 -31.823 1.00 93.00 96 SER A CA 1
ATOM 764 C C . SER A 1 96 ? 10.985 3.140 -32.496 1.00 93.00 96 SER A C 1
ATOM 766 O O . SER A 1 96 ? 9.977 3.390 -31.826 1.00 93.00 96 SER A O 1
ATOM 768 N N . PRO A 1 97 ? 11.012 3.392 -33.816 1.00 92.06 97 PRO A N 1
ATOM 769 C CA . PRO A 1 97 ? 9.826 3.858 -34.539 1.00 92.06 97 PRO A CA 1
ATOM 770 C C . PRO A 1 97 ? 8.612 2.923 -34.414 1.00 92.06 97 PRO A C 1
ATOM 772 O O . PRO A 1 97 ? 7.480 3.377 -34.546 1.00 92.06 97 PRO A O 1
ATOM 775 N N . ALA A 1 98 ? 8.842 1.637 -34.130 1.00 91.69 98 ALA A N 1
ATOM 776 C CA . ALA A 1 98 ? 7.798 0.631 -33.961 1.00 91.69 98 ALA A CA 1
ATOM 777 C C . ALA A 1 98 ? 7.224 0.558 -32.531 1.00 91.69 98 ALA A C 1
ATOM 779 O O . ALA A 1 98 ? 6.231 -0.131 -32.321 1.00 91.69 98 ALA A O 1
ATOM 780 N N . GLY A 1 99 ? 7.825 1.233 -31.542 1.00 92.94 99 GLY A N 1
ATOM 781 C CA . GLY A 1 99 ? 7.329 1.221 -30.162 1.00 92.94 99 GLY A CA 1
ATOM 782 C C . GLY A 1 99 ? 8.419 1.179 -29.094 1.00 92.94 99 GLY A C 1
ATOM 783 O O . GLY A 1 99 ? 9.587 1.468 -29.351 1.00 92.94 99 GLY A O 1
ATOM 784 N N . ALA A 1 100 ? 8.028 0.832 -27.870 1.00 93.44 100 ALA A N 1
ATOM 785 C CA . ALA A 1 100 ? 8.955 0.614 -26.765 1.00 93.44 100 ALA A CA 1
ATOM 786 C C . ALA A 1 100 ? 9.786 -0.658 -26.967 1.00 93.44 100 ALA A C 1
ATOM 788 O O . ALA A 1 100 ? 9.296 -1.653 -27.492 1.00 93.44 100 ALA A O 1
ATOM 789 N N . CYS A 1 101 ? 11.040 -0.624 -26.537 1.00 93.94 101 CYS A N 1
ATOM 790 C CA . CYS A 1 101 ? 12.011 -1.691 -26.719 1.00 93.94 101 CYS A CA 1
ATOM 791 C C . CYS A 1 101 ? 12.423 -2.276 -25.370 1.00 93.94 101 CYS A C 1
ATOM 793 O O . CYS A 1 101 ? 12.521 -1.544 -24.383 1.00 93.94 101 CYS A O 1
ATOM 795 N N . PHE A 1 102 ? 12.715 -3.579 -25.358 1.00 92.81 102 PHE A N 1
ATOM 796 C CA . PHE A 1 102 ? 13.230 -4.315 -24.197 1.00 92.81 102 PHE A CA 1
ATOM 797 C C . PHE A 1 102 ? 12.298 -4.291 -22.980 1.00 92.81 102 PHE A C 1
ATOM 799 O O . PHE A 1 102 ? 12.743 -4.429 -21.844 1.00 92.81 102 PHE A O 1
ATOM 806 N N . ALA A 1 103 ? 11.001 -4.092 -23.217 1.00 90.12 103 ALA A N 1
ATOM 807 C CA . ALA A 1 103 ? 9.988 -4.264 -22.192 1.00 90.12 103 ALA A CA 1
ATOM 808 C C . ALA A 1 103 ? 9.776 -5.763 -21.955 1.00 90.12 103 ALA A C 1
ATOM 810 O O . ALA A 1 103 ? 9.619 -6.525 -22.911 1.00 90.12 103 ALA A O 1
ATOM 811 N N . CYS A 1 104 ? 9.782 -6.160 -20.687 1.00 88.25 104 CYS A N 1
ATOM 812 C CA . CYS A 1 104 ? 9.420 -7.507 -20.274 1.00 88.25 104 CYS A CA 1
ATOM 813 C C . CYS A 1 104 ? 7.925 -7.521 -19.984 1.00 88.25 104 CYS A C 1
ATOM 815 O O . CYS A 1 104 ? 7.453 -6.783 -19.118 1.00 88.25 104 CYS A O 1
ATOM 817 N N . GLU A 1 105 ? 7.196 -8.312 -20.759 1.00 85.00 105 GLU A N 1
ATOM 818 C CA . GLU A 1 105 ? 5.788 -8.599 -20.521 1.00 85.00 105 GLU A CA 1
ATOM 819 C C . GLU A 1 105 ? 5.716 -9.899 -19.720 1.00 85.00 105 GLU A C 1
ATOM 821 O O . GLU A 1 105 ? 6.426 -10.856 -20.035 1.00 85.00 105 GLU A O 1
ATOM 826 N N . GLU A 1 106 ? 4.880 -9.941 -18.687 1.00 76.19 106 GLU A N 1
ATOM 827 C CA . GLU A 1 106 ? 4.414 -11.227 -18.186 1.00 76.19 106 GLU A CA 1
ATOM 828 C C . GLU A 1 106 ? 3.364 -11.713 -19.181 1.00 76.19 106 GLU A C 1
ATOM 830 O O . GLU A 1 106 ? 2.416 -10.991 -19.508 1.00 76.19 106 GLU A O 1
ATOM 835 N N . ASP A 1 107 ? 3.577 -12.905 -19.738 1.00 64.50 107 ASP A N 1
ATOM 836 C CA . ASP A 1 107 ? 2.537 -13.566 -20.505 1.00 64.50 107 ASP A CA 1
ATOM 837 C C . ASP A 1 107 ? 1.425 -13.915 -19.519 1.00 64.50 107 ASP A C 1
ATOM 839 O O . ASP A 1 107 ? 1.448 -14.955 -18.859 1.00 64.50 107 ASP A O 1
ATOM 843 N N . ASP A 1 108 ? 0.446 -13.023 -19.405 1.00 57.44 108 ASP A N 1
ATOM 844 C CA . ASP A 1 108 ? -0.868 -13.335 -18.864 1.00 57.44 108 ASP A CA 1
ATOM 845 C C . ASP A 1 108 ? -1.538 -14.304 -19.863 1.00 57.44 108 ASP A C 1
ATOM 847 O O . ASP A 1 108 ? -2.431 -13.929 -20.624 1.00 57.44 108 ASP A O 1
ATOM 851 N N . ILE A 1 109 ? -1.027 -15.546 -19.938 1.00 51.38 109 ILE A N 1
ATOM 852 C CA . ILE A 1 109 ? -1.476 -16.612 -20.860 1.00 51.38 109 ILE A CA 1
ATOM 853 C C . ILE A 1 109 ? -2.968 -16.901 -20.657 1.00 51.38 109 ILE A C 1
ATOM 855 O O . ILE A 1 109 ? -3.668 -17.275 -21.592 1.00 51.38 109 ILE A O 1
ATOM 859 N N . ASP A 1 110 ? -3.477 -16.607 -19.468 1.00 48.16 110 ASP A N 1
ATOM 860 C CA . ASP A 1 110 ? -4.887 -16.389 -19.220 1.00 48.16 110 ASP A CA 1
ATOM 861 C C . ASP A 1 110 ? -5.036 -14.915 -18.855 1.00 48.16 110 ASP A C 1
ATOM 863 O O . ASP A 1 110 ? -4.309 -14.452 -17.982 1.00 48.16 110 ASP A O 1
ATOM 867 N N . GLY A 1 111 ? -5.971 -14.174 -19.460 1.00 48.09 111 GLY A N 1
ATOM 868 C CA . GLY A 1 111 ? -6.276 -12.766 -19.136 1.00 48.09 111 GLY A CA 1
ATOM 869 C C . GLY A 1 111 ? -6.801 -12.520 -17.707 1.00 48.09 111 GLY A C 1
ATOM 870 O O . GLY A 1 111 ? -7.622 -11.627 -17.478 1.00 48.09 111 GLY A O 1
ATOM 871 N N . ASP A 1 112 ? -6.368 -13.334 -16.755 1.00 42.81 112 ASP A N 1
ATOM 872 C CA . ASP A 1 112 ? -6.554 -13.225 -15.332 1.00 42.81 112 ASP A CA 1
ATOM 873 C C . ASP A 1 112 ? -5.454 -12.302 -14.799 1.00 42.81 112 ASP A C 1
ATOM 875 O O . ASP A 1 112 ? -4.274 -12.637 -14.798 1.00 42.81 112 ASP A O 1
ATOM 879 N N . GLN A 1 113 ? -5.866 -11.121 -14.339 1.00 49.78 113 GLN A N 1
ATOM 880 C CA . GLN A 1 113 ? -5.071 -10.037 -13.737 1.00 49.78 113 GLN A CA 1
ATOM 881 C C . GLN A 1 113 ? -4.368 -10.450 -12.426 1.00 49.78 113 GLN A C 1
ATOM 883 O O . GLN A 1 113 ? -4.313 -9.689 -11.459 1.00 49.78 113 GLN A O 1
ATOM 888 N N . ARG A 1 114 ? -3.930 -11.702 -12.310 1.00 49.09 114 ARG A N 1
ATOM 889 C CA . ARG A 1 114 ? -3.862 -12.406 -11.036 1.00 49.09 114 ARG A CA 1
ATOM 890 C C . ARG A 1 114 ? -2.457 -12.559 -10.477 1.00 49.09 114 ARG A C 1
ATOM 892 O O . ARG A 1 114 ? -2.320 -13.185 -9.424 1.00 49.09 114 ARG A O 1
ATOM 899 N N . ARG A 1 115 ? -1.420 -12.002 -11.109 1.00 47.38 115 ARG A N 1
ATOM 900 C CA . ARG A 1 115 ? -0.046 -12.172 -10.611 1.00 47.38 115 ARG A CA 1
ATOM 901 C C . ARG A 1 115 ? 0.905 -10.983 -10.725 1.00 47.38 115 ARG A C 1
ATOM 903 O O . ARG A 1 115 ? 2.077 -11.172 -10.423 1.00 47.38 115 ARG A O 1
ATOM 910 N N . GLU A 1 116 ? 0.413 -9.754 -10.909 1.00 47.56 116 GLU A N 1
ATOM 911 C CA . GLU A 1 116 ? 1.162 -8.592 -10.400 1.00 47.56 116 GLU A CA 1
ATOM 912 C C . GLU A 1 116 ? 1.254 -8.754 -8.871 1.00 47.56 116 GLU A C 1
ATOM 914 O O . GLU A 1 116 ? 0.288 -8.516 -8.149 1.00 47.56 116 GLU A O 1
ATOM 919 N N . SER A 1 117 ? 2.381 -9.319 -8.426 1.00 48.44 117 SER A N 1
ATOM 920 C CA . SER A 1 117 ? 2.810 -9.628 -7.060 1.00 48.44 117 SER A CA 1
ATOM 921 C C . SER A 1 117 ? 1.842 -9.187 -5.955 1.00 48.44 117 SER A C 1
ATOM 923 O O . SER A 1 117 ? 1.625 -8.000 -5.745 1.00 48.44 117 SER A O 1
ATOM 925 N N . ALA A 1 118 ? 1.361 -10.140 -5.147 1.00 53.28 118 ALA A N 1
ATOM 926 C CA . ALA A 1 118 ? 0.519 -9.928 -3.957 1.00 53.28 118 ALA A CA 1
ATOM 927 C C . ALA A 1 118 ? 1.042 -8.876 -2.938 1.00 53.28 118 ALA A C 1
ATOM 929 O O . ALA A 1 118 ? 0.360 -8.562 -1.959 1.00 53.28 118 ALA A O 1
ATOM 930 N N . ALA A 1 119 ? 2.238 -8.326 -3.153 1.00 61.69 119 ALA A N 1
ATOM 931 C CA . ALA A 1 119 ? 2.764 -7.146 -2.493 1.00 61.69 119 ALA A CA 1
ATOM 932 C C . ALA A 1 119 ? 1.915 -5.904 -2.829 1.00 61.69 119 ALA A C 1
ATOM 934 O O . ALA A 1 119 ? 2.012 -5.302 -3.893 1.00 61.69 119 ALA A O 1
ATOM 935 N N . GLY A 1 120 ? 1.073 -5.500 -1.878 1.00 80.75 120 GLY A N 1
ATOM 936 C CA . GLY A 1 120 ? 0.304 -4.257 -1.959 1.00 80.75 120 GLY A CA 1
ATOM 937 C C . GLY A 1 120 ? -1.172 -4.431 -2.308 1.00 80.75 120 GLY A C 1
ATOM 938 O O . GLY A 1 120 ? -1.898 -3.439 -2.272 1.00 80.75 120 GLY A O 1
ATOM 939 N N . CYS A 1 121 ? -1.651 -5.652 -2.559 1.00 89.62 121 CYS A N 1
ATOM 940 C CA . CYS A 1 121 ? -3.086 -5.941 -2.611 1.00 89.62 121 CYS A CA 1
ATOM 941 C C . CYS A 1 121 ? -3.650 -6.324 -1.237 1.00 89.62 121 CYS A C 1
ATOM 943 O O . CYS A 1 121 ? -2.935 -6.741 -0.323 1.00 89.62 121 CYS A O 1
ATOM 945 N N . CYS A 1 122 ? -4.964 -6.195 -1.077 1.00 92.31 122 CYS A N 1
ATOM 946 C CA . CYS A 1 122 ? -5.649 -6.731 0.086 1.00 92.31 122 CYS A CA 1
ATOM 947 C C . CYS A 1 122 ? -5.552 -8.260 0.062 1.00 92.31 122 CYS A C 1
ATOM 949 O O . CYS A 1 122 ? -5.892 -8.900 -0.932 1.00 92.31 122 CYS A O 1
ATOM 951 N N . ARG A 1 123 ? -5.181 -8.860 1.200 1.00 88.06 123 ARG A N 1
ATOM 952 C CA . ARG A 1 123 ? -5.072 -10.321 1.375 1.00 88.06 123 ARG A CA 1
ATOM 953 C C . ARG A 1 123 ? -6.344 -11.086 0.987 1.00 88.06 123 ARG A C 1
ATOM 955 O O . ARG A 1 123 ? -6.284 -12.266 0.654 1.00 88.06 123 ARG A O 1
ATOM 962 N N . TYR A 1 124 ? -7.490 -10.422 1.068 1.00 91.19 124 TYR A N 1
ATOM 963 C CA . TYR A 1 124 ? -8.807 -11.015 0.875 1.00 91.19 124 TYR A CA 1
ATOM 964 C C . TYR A 1 124 ? -9.521 -10.536 -0.390 1.00 91.19 124 TYR A C 1
ATOM 966 O O . TYR A 1 124 ? -10.535 -11.137 -0.751 1.00 91.19 124 TYR A O 1
ATOM 974 N N . CYS A 1 125 ? -8.984 -9.509 -1.058 1.00 91.50 125 CYS A N 1
ATOM 975 C CA . CYS A 1 125 ? -9.498 -8.938 -2.298 1.00 91.50 125 CYS A CA 1
ATOM 976 C C . CYS A 1 125 ? -8.330 -8.694 -3.269 1.00 91.50 125 CYS A C 1
ATOM 978 O O . CYS A 1 125 ? -7.679 -7.652 -3.164 1.00 91.50 125 CYS A O 1
ATOM 980 N N . PRO A 1 126 ? -8.063 -9.614 -4.216 1.00 84.62 126 PRO A N 1
ATOM 981 C CA . PRO A 1 126 ? -6.947 -9.466 -5.155 1.00 84.62 126 PRO A CA 1
ATOM 982 C C . PRO A 1 126 ? -7.085 -8.206 -6.023 1.00 84.62 126 PRO A C 1
ATOM 984 O O . PRO A 1 126 ? -6.092 -7.547 -6.307 1.00 84.62 126 PRO A O 1
ATOM 987 N N . ASP A 1 127 ? -8.322 -7.800 -6.326 1.00 84.62 127 ASP A N 1
ATOM 988 C CA . ASP A 1 127 ? -8.637 -6.609 -7.125 1.00 84.62 127 ASP A CA 1
ATOM 989 C C . ASP A 1 127 ? -8.539 -5.291 -6.333 1.00 84.62 127 ASP A C 1
ATOM 991 O O . ASP A 1 127 ? -8.984 -4.241 -6.798 1.00 84.62 127 ASP A O 1
ATOM 995 N N . VAL A 1 128 ? -8.029 -5.318 -5.098 1.00 90.00 128 VAL A N 1
ATOM 996 C CA . VAL A 1 128 ? -7.912 -4.135 -4.239 1.00 90.00 128 VAL A CA 1
ATOM 997 C C . VAL A 1 128 ? -6.460 -3.858 -3.950 1.00 90.00 128 VAL A C 1
ATOM 999 O O . VAL A 1 128 ? -5.869 -4.481 -3.075 1.00 90.00 128 VAL A O 1
ATOM 1002 N N . PHE A 1 129 ? -5.907 -2.859 -4.628 1.00 90.31 129 PHE A N 1
ATOM 1003 C CA . PHE A 1 129 ? -4.554 -2.399 -4.362 1.00 90.31 129 PHE A CA 1
ATOM 1004 C C . PHE A 1 129 ? -4.548 -1.421 -3.179 1.00 90.31 129 PHE A C 1
ATOM 1006 O O . PHE A 1 129 ? -4.915 -0.253 -3.314 1.00 90.31 129 PHE A O 1
ATOM 1013 N N . VAL A 1 130 ? -4.129 -1.905 -2.012 1.00 91.81 130 VAL A N 1
ATOM 1014 C CA . VAL A 1 130 ? -4.075 -1.166 -0.743 1.00 91.81 130 VAL A CA 1
ATOM 1015 C C . VAL A 1 130 ? -3.200 0.080 -0.849 1.00 91.81 130 VAL A C 1
ATOM 1017 O O . VAL A 1 130 ? -3.572 1.119 -0.316 1.00 91.81 130 VAL A O 1
ATOM 1020 N N . GLY A 1 131 ? -2.095 0.029 -1.600 1.00 88.31 131 GLY A N 1
ATOM 1021 C CA . GLY A 1 131 ? -1.224 1.194 -1.803 1.00 88.31 131 GLY A CA 1
ATOM 1022 C C . GLY A 1 131 ? -1.869 2.360 -2.571 1.00 88.31 131 GLY A C 1
ATOM 1023 O O . GLY A 1 131 ? -1.297 3.443 -2.619 1.00 88.31 131 GLY A O 1
ATOM 1024 N N . ARG A 1 132 ? -3.047 2.158 -3.181 1.00 89.88 132 ARG A N 1
ATOM 1025 C CA . ARG A 1 132 ? -3.822 3.193 -3.892 1.00 89.88 132 ARG A CA 1
ATOM 1026 C C . ARG A 1 132 ? -4.975 3.749 -3.059 1.00 89.88 132 ARG A C 1
ATOM 1028 O O . ARG A 1 132 ? -5.614 4.693 -3.511 1.00 89.88 132 ARG A O 1
ATOM 1035 N N . LEU A 1 133 ? -5.258 3.151 -1.904 1.00 92.88 133 LEU A N 1
ATOM 1036 C CA . LEU A 1 133 ? -6.273 3.634 -0.979 1.00 92.88 133 LEU A CA 1
ATOM 1037 C C . LEU A 1 133 ? -5.624 4.607 -0.001 1.00 92.88 133 LEU A C 1
ATOM 1039 O O . LEU A 1 133 ? -4.555 4.327 0.552 1.00 92.88 133 LEU A O 1
ATOM 1043 N N . ASP A 1 134 ? -6.289 5.732 0.239 1.00 94.44 134 ASP A N 1
ATOM 1044 C CA . ASP A 1 134 ? -5.932 6.568 1.376 1.00 94.44 134 ASP A CA 1
ATOM 1045 C C . ASP A 1 134 ? -6.301 5.872 2.702 1.00 94.44 134 ASP A C 1
ATOM 1047 O O . ASP A 1 134 ? -6.971 4.833 2.734 1.00 94.44 134 ASP A O 1
ATOM 1051 N N . ALA A 1 135 ? -5.845 6.423 3.826 1.00 95.12 135 ALA A N 1
ATOM 1052 C CA . ALA A 1 135 ? -6.065 5.791 5.123 1.00 95.12 135 ALA A CA 1
ATOM 1053 C C . ALA A 1 135 ? -7.562 5.616 5.465 1.00 95.12 135 ALA A C 1
ATOM 1055 O O . ALA A 1 135 ? -7.937 4.519 5.889 1.00 95.12 135 ALA A O 1
ATOM 1056 N N . PRO A 1 136 ? -8.445 6.623 5.294 1.00 95.62 136 PRO A N 1
ATOM 1057 C CA . PRO A 1 136 ? -9.888 6.436 5.461 1.00 95.62 136 PRO A CA 1
ATOM 1058 C C . PRO A 1 136 ? -10.491 5.330 4.582 1.00 95.62 136 PRO A C 1
ATOM 1060 O O . PRO A 1 136 ? -11.266 4.507 5.078 1.00 95.62 136 PRO A O 1
ATOM 1063 N N . GLU A 1 137 ? -10.147 5.276 3.296 1.00 95.81 137 GLU A N 1
ATOM 1064 C CA . GLU A 1 137 ? -10.635 4.261 2.363 1.00 95.81 137 GLU A CA 1
ATOM 1065 C C . GLU A 1 137 ? -10.129 2.867 2.718 1.00 95.81 137 GLU A C 1
ATOM 1067 O O . GLU A 1 137 ? -10.912 1.914 2.713 1.00 95.81 137 GLU A O 1
ATOM 1072 N N . LEU A 1 138 ? -8.858 2.753 3.100 1.00 96.25 138 LEU A N 1
ATOM 1073 C CA . LEU A 1 138 ? -8.254 1.511 3.560 1.00 96.25 138 LEU A CA 1
ATOM 1074 C C . LEU A 1 138 ? -8.941 0.993 4.827 1.00 96.25 138 LEU A C 1
ATOM 1076 O O . LEU A 1 138 ? -9.326 -0.174 4.890 1.00 96.25 138 LEU A O 1
ATOM 1080 N N . LEU A 1 139 ? -9.160 1.860 5.821 1.00 97.19 139 LEU A N 1
ATOM 1081 C CA . LEU A 1 139 ? -9.884 1.507 7.046 1.00 97.19 139 LEU A CA 1
ATOM 1082 C C . LEU A 1 139 ? -11.32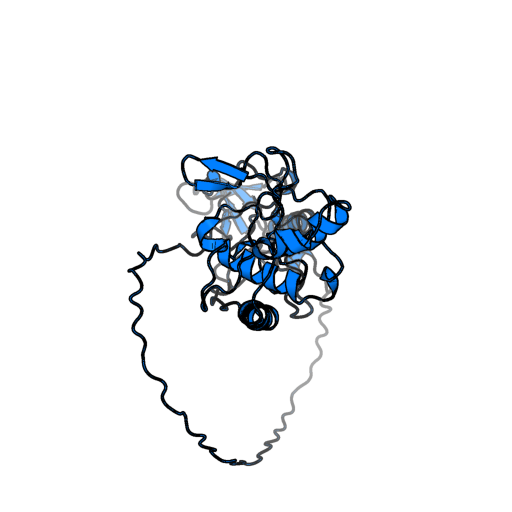0 1.086 6.756 1.00 97.19 139 LEU A C 1
ATOM 1084 O O . LEU A 1 139 ? -11.834 0.164 7.388 1.00 97.19 139 LEU A O 1
ATOM 1088 N N . LYS A 1 140 ? -11.987 1.761 5.819 1.00 97.31 140 LYS A N 1
ATOM 1089 C CA . LYS A 1 140 ? -13.341 1.420 5.379 1.00 97.31 140 LYS A CA 1
ATOM 1090 C C . LYS A 1 140 ? -13.372 0.049 4.705 1.00 97.31 140 LYS A C 1
ATOM 1092 O O . LYS A 1 140 ? -14.201 -0.778 5.072 1.00 97.31 140 LYS A O 1
ATOM 1097 N N . HIS A 1 141 ? -12.446 -0.218 3.790 1.00 97.19 141 HIS A N 1
ATOM 1098 C CA . HIS A 1 141 ? -12.319 -1.510 3.123 1.00 97.19 141 HIS A CA 1
ATOM 1099 C C . HIS A 1 141 ? -12.045 -2.643 4.127 1.00 97.19 141 HIS A C 1
ATOM 1101 O O . HIS A 1 141 ? -12.819 -3.596 4.234 1.00 97.19 141 HIS A O 1
ATOM 1107 N N . ASN A 1 142 ? -10.998 -2.496 4.940 1.00 97.56 142 ASN A N 1
ATOM 1108 C CA . ASN A 1 142 ? -10.597 -3.490 5.932 1.00 97.56 142 ASN A CA 1
ATOM 1109 C C . ASN A 1 142 ? -11.637 -3.662 7.046 1.00 97.56 142 ASN A C 1
ATOM 1111 O O . ASN A 1 142 ? -11.881 -4.774 7.501 1.00 97.56 142 ASN A O 1
ATOM 1115 N N . GLY A 1 143 ? -12.296 -2.582 7.468 1.00 97.81 143 GLY A N 1
ATOM 1116 C CA . GLY A 1 143 ? -13.403 -2.644 8.420 1.00 97.81 143 GLY A CA 1
ATOM 1117 C C . GLY A 1 143 ? -14.584 -3.459 7.890 1.00 97.81 143 GLY A C 1
ATOM 1118 O O . GLY A 1 143 ? -15.256 -4.122 8.673 1.00 97.81 143 GLY A O 1
ATOM 1119 N N . GLY A 1 144 ? -14.816 -3.451 6.572 1.00 97.75 144 GLY A N 1
ATOM 1120 C CA . GLY A 1 144 ? -15.799 -4.320 5.927 1.00 97.75 144 GLY A CA 1
ATOM 1121 C C . GLY A 1 144 ? -15.435 -5.793 6.093 1.00 97.75 144 GLY A C 1
ATOM 1122 O O . GLY A 1 144 ? -16.278 -6.579 6.520 1.00 97.75 144 GLY A O 1
ATOM 1123 N N . HIS A 1 145 ? -14.167 -6.141 5.849 1.00 97.81 145 HIS A N 1
ATOM 1124 C CA . HIS A 1 145 ? -13.661 -7.497 6.070 1.00 97.81 145 HIS A CA 1
ATOM 1125 C C . HIS A 1 145 ? -13.780 -7.936 7.531 1.00 97.81 145 HIS A C 1
ATOM 1127 O O . HIS A 1 145 ? -14.329 -8.998 7.793 1.00 97.81 145 HIS A O 1
ATOM 1133 N N . ILE A 1 146 ? -13.325 -7.118 8.485 1.00 97.88 146 ILE A N 1
ATOM 1134 C CA . ILE A 1 146 ? -13.362 -7.466 9.918 1.00 97.88 146 ILE A CA 1
ATOM 1135 C C . ILE A 1 146 ? -14.791 -7.785 10.385 1.00 97.88 146 ILE A C 1
ATOM 1137 O O . ILE A 1 146 ? -14.980 -8.672 11.209 1.00 97.88 146 ILE A O 1
ATOM 1141 N N . LEU A 1 147 ? -15.802 -7.080 9.865 1.00 97.50 147 LEU A N 1
ATOM 1142 C CA . LEU A 1 147 ? -17.190 -7.270 10.295 1.00 97.50 147 LEU A CA 1
ATOM 1143 C C . LEU A 1 147 ? -17.942 -8.382 9.558 1.00 97.50 147 LEU A C 1
ATOM 1145 O O . LEU A 1 147 ? -18.855 -8.964 10.140 1.00 97.50 147 LEU A O 1
ATOM 1149 N N . HIS A 1 148 ? -17.629 -8.627 8.283 1.00 97.88 148 HIS A N 1
ATOM 1150 C CA . HIS A 1 148 ? -18.488 -9.435 7.403 1.00 97.88 148 HIS A CA 1
ATOM 1151 C C . HIS A 1 148 ? -17.778 -10.599 6.711 1.00 97.88 148 HIS A C 1
ATOM 1153 O O . HIS A 1 148 ? -18.458 -11.456 6.152 1.00 97.88 148 HIS A O 1
ATOM 1159 N N . ASP A 1 149 ? -16.445 -10.667 6.742 1.00 96.81 149 ASP A N 1
ATOM 1160 C CA . ASP A 1 149 ? -15.697 -11.775 6.147 1.00 96.81 149 ASP A CA 1
ATOM 1161 C C . ASP A 1 149 ? -15.662 -12.973 7.100 1.00 96.81 149 ASP A C 1
ATOM 1163 O O . ASP A 1 149 ? -15.098 -12.907 8.193 1.00 96.81 149 ASP A O 1
ATOM 1167 N N . GLU A 1 150 ? -16.240 -14.098 6.680 1.00 96.50 150 GLU A N 1
ATOM 1168 C CA . GLU A 1 150 ? -16.324 -15.300 7.515 1.00 96.50 150 GLU A CA 1
ATOM 1169 C C . GLU A 1 150 ? -14.950 -15.848 7.912 1.00 96.50 150 GLU A C 1
ATOM 1171 O O . GLU A 1 150 ? -14.813 -16.424 8.988 1.00 96.50 150 GLU A O 1
ATOM 1176 N N . ARG A 1 151 ? -13.912 -15.595 7.104 1.00 95.25 151 ARG A N 1
ATOM 1177 C CA . ARG A 1 151 ? -12.532 -16.021 7.387 1.00 95.25 151 ARG A CA 1
ATOM 1178 C C . ARG A 1 151 ? -11.905 -15.277 8.568 1.00 95.25 151 ARG A C 1
ATOM 1180 O O . ARG A 1 151 ? -10.922 -15.753 9.124 1.00 95.25 151 ARG A O 1
ATOM 1187 N N . LEU A 1 152 ? -12.445 -14.109 8.924 1.00 95.31 152 LEU A N 1
ATOM 1188 C CA . LEU A 1 152 ? -11.980 -13.275 10.034 1.00 95.31 152 LEU A CA 1
ATOM 1189 C C . LEU A 1 152 ? -12.884 -13.360 11.269 1.00 95.31 152 LEU A C 1
ATOM 1191 O O . LEU A 1 152 ? -12.568 -12.735 12.276 1.00 95.31 152 LEU A O 1
ATOM 1195 N N . ARG A 1 153 ? -13.982 -14.128 11.227 1.00 93.75 153 ARG A N 1
ATOM 1196 C CA . ARG A 1 153 ? -14.988 -14.167 12.305 1.00 93.75 153 ARG A CA 1
ATOM 1197 C C . ARG A 1 153 ? -14.389 -14.511 13.671 1.00 93.75 153 ARG A C 1
ATOM 1199 O O . ARG A 1 153 ? -14.747 -13.888 14.665 1.00 93.75 153 ARG A O 1
ATOM 1206 N N . ASP A 1 154 ? -13.464 -15.465 13.693 1.00 93.62 154 ASP A N 1
ATOM 1207 C CA . ASP A 1 154 ? -12.825 -15.947 14.923 1.00 93.62 154 ASP A CA 1
ATOM 1208 C C . ASP A 1 154 ? -11.483 -15.247 15.207 1.00 93.62 154 ASP A C 1
ATOM 1210 O O . ASP A 1 154 ? -10.792 -15.552 16.179 1.00 93.62 154 ASP A O 1
ATOM 1214 N N . VAL A 1 155 ? -11.106 -14.282 14.365 1.00 94.19 155 VAL A N 1
ATOM 1215 C CA . VAL A 1 155 ? -9.863 -13.522 14.476 1.00 94.19 155 VAL A CA 1
ATOM 1216 C C . VAL A 1 155 ? -10.126 -12.256 15.286 1.00 94.19 155 VAL A C 1
ATOM 1218 O O . VAL A 1 155 ? -10.447 -11.194 14.754 1.00 94.19 155 VAL A O 1
ATOM 1221 N N . GLY A 1 156 ? -9.986 -12.372 16.605 1.00 92.62 156 GLY A N 1
ATOM 1222 C CA . GLY A 1 156 ? -10.294 -11.296 17.550 1.00 92.62 156 GLY A CA 1
ATOM 1223 C C . GLY A 1 156 ? -9.342 -10.094 17.536 1.00 92.62 156 GLY A C 1
ATOM 1224 O O . GLY A 1 156 ? -9.577 -9.155 18.290 1.00 92.62 156 GLY A O 1
ATOM 1225 N N . ASP A 1 157 ? -8.281 -10.102 16.729 1.00 95.06 157 ASP A N 1
ATOM 1226 C CA . ASP A 1 157 ? -7.179 -9.131 16.767 1.00 95.06 157 ASP A CA 1
ATOM 1227 C C . ASP A 1 157 ? -6.737 -8.614 15.382 1.00 95.06 157 ASP A C 1
ATOM 1229 O O . ASP A 1 157 ? -5.718 -7.931 15.268 1.00 95.06 157 ASP A O 1
ATOM 1233 N N . ALA A 1 158 ? -7.526 -8.854 14.328 1.00 97.06 158 ALA A N 1
ATOM 1234 C CA . ALA A 1 158 ? -7.190 -8.455 12.961 1.00 97.06 158 ALA A CA 1
ATOM 1235 C C . ALA A 1 158 ? -6.840 -6.957 12.835 1.00 97.06 158 ALA A C 1
ATOM 1237 O O . ALA A 1 158 ? -7.637 -6.065 13.137 1.00 97.06 158 ALA A O 1
ATOM 1238 N N . CYS A 1 159 ? -5.645 -6.663 12.332 1.00 97.62 159 CYS A N 1
ATOM 1239 C CA . CYS A 1 159 ? -5.141 -5.302 12.176 1.00 97.62 159 CYS A CA 1
ATOM 1240 C C . CYS A 1 159 ? -5.976 -4.490 11.162 1.00 97.62 159 CYS A C 1
ATOM 1242 O O . CYS A 1 159 ? -6.101 -4.867 10.002 1.00 97.62 159 CYS A O 1
ATOM 1244 N N . GLY A 1 160 ? -6.491 -3.321 11.549 1.00 97.06 160 GLY A N 1
ATOM 1245 C CA . GLY A 1 160 ? -7.333 -2.474 10.687 1.00 97.06 160 GLY A CA 1
ATOM 1246 C C . GLY A 1 160 ? -6.664 -1.925 9.416 1.00 97.06 160 GLY A C 1
ATOM 1247 O O . GLY A 1 160 ? -7.366 -1.442 8.532 1.00 97.06 160 GLY A O 1
ATOM 1248 N N . LEU A 1 161 ? -5.334 -2.011 9.285 1.00 96.69 161 LEU A N 1
ATOM 1249 C CA . LEU A 1 161 ? -4.582 -1.520 8.116 1.00 96.69 161 LEU A CA 1
ATOM 1250 C C . LEU A 1 161 ? -4.120 -2.632 7.159 1.00 96.69 161 LEU A C 1
ATOM 1252 O O . LEU A 1 161 ? -4.040 -2.407 5.953 1.00 96.69 161 LEU A O 1
ATOM 1256 N N . CYS A 1 162 ? -3.826 -3.834 7.658 1.00 95.75 162 CYS A N 1
ATOM 1257 C CA . CYS A 1 162 ? -3.327 -4.936 6.822 1.00 95.75 162 CYS A CA 1
ATOM 1258 C C . CYS A 1 162 ? -4.057 -6.269 7.006 1.00 95.75 162 CYS A C 1
ATOM 1260 O O . CYS A 1 162 ? -3.709 -7.243 6.345 1.00 95.75 162 CYS A O 1
ATOM 1262 N N . LEU A 1 163 ? -5.035 -6.329 7.912 1.00 96.31 163 LEU A N 1
ATOM 1263 C CA . LEU A 1 163 ? -5.812 -7.521 8.260 1.00 96.31 163 LEU A CA 1
ATOM 1264 C C . LEU A 1 163 ? -4.973 -8.717 8.740 1.00 96.31 163 LEU A C 1
ATOM 1266 O O . LEU A 1 163 ? -5.476 -9.838 8.806 1.00 96.31 163 LEU A O 1
ATOM 1270 N N . SER A 1 164 ? -3.703 -8.494 9.095 1.00 93.31 164 SER A N 1
ATOM 1271 C CA . SER A 1 164 ? -2.885 -9.516 9.742 1.00 93.31 164 SER A CA 1
ATO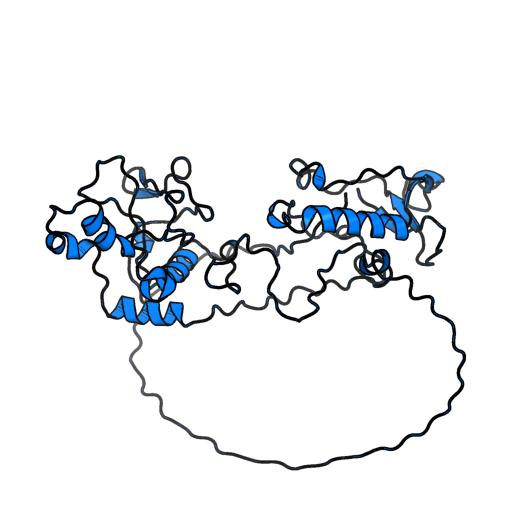M 1272 C C . SER A 1 164 ? -3.353 -9.724 11.179 1.00 93.31 164 SER A C 1
ATOM 1274 O O . SER A 1 164 ? -3.577 -8.750 11.899 1.00 93.31 164 SER A O 1
ATOM 1276 N N . SER A 1 165 ? -3.465 -10.988 11.571 1.00 87.50 165 SER A N 1
ATOM 1277 C CA . SER A 1 165 ? -3.747 -11.459 12.932 1.00 87.50 165 SER A CA 1
ATOM 1278 C C . SER A 1 165 ? -2.500 -11.943 13.665 1.00 87.50 165 SER A C 1
ATOM 1280 O O . SER A 1 165 ? -2.560 -12.461 14.770 1.00 87.50 165 SER A O 1
ATOM 1282 N N . THR A 1 166 ? -1.335 -11.865 13.023 1.00 75.12 166 THR A N 1
ATOM 1283 C CA . THR A 1 166 ? -0.086 -12.235 13.679 1.00 75.12 166 THR A CA 1
ATOM 1284 C C . THR A 1 166 ? 0.371 -11.102 14.593 1.00 75.12 166 THR A C 1
ATOM 1286 O O . THR A 1 166 ? 0.259 -9.928 14.226 1.00 75.12 166 THR A O 1
ATOM 1289 N N . ASN A 1 167 ? 0.998 -11.460 15.723 1.00 71.88 167 ASN A N 1
ATOM 1290 C CA . ASN A 1 167 ? 1.624 -10.564 16.717 1.00 71.88 167 ASN A CA 1
ATOM 1291 C C . ASN A 1 167 ? 2.646 -9.545 16.145 1.00 71.88 167 ASN A C 1
ATOM 1293 O O . ASN A 1 167 ? 3.300 -8.826 16.897 1.00 71.88 167 ASN A O 1
ATOM 1297 N N . GLY A 1 168 ? 2.833 -9.489 14.823 1.00 83.56 168 GLY A N 1
ATOM 1298 C CA . GLY A 1 168 ? 3.676 -8.522 14.133 1.00 83.56 168 GLY A CA 1
ATOM 1299 C C . GLY A 1 168 ? 3.020 -7.159 13.877 1.00 83.56 168 GLY A C 1
ATOM 1300 O O . GLY A 1 168 ? 3.755 -6.174 13.818 1.00 83.56 168 GLY A O 1
ATOM 1301 N N . CYS A 1 169 ? 1.683 -7.058 13.739 1.00 94.56 169 CYS A N 1
ATOM 1302 C CA . CYS A 1 169 ? 1.031 -5.742 13.604 1.00 94.56 169 CYS A CA 1
ATOM 1303 C C . CYS A 1 169 ? 0.774 -5.135 14.990 1.00 94.56 169 CYS A C 1
ATOM 1305 O O . CYS A 1 169 ? -0.066 -5.620 15.741 1.00 94.56 169 CYS A O 1
ATOM 1307 N N . VAL A 1 170 ? 1.472 -4.045 15.316 1.00 96.31 170 VAL A N 1
ATOM 1308 C CA . VAL A 1 170 ? 1.361 -3.358 16.610 1.00 96.31 170 VAL A CA 1
ATOM 1309 C C . VAL A 1 170 ? 1.231 -1.861 16.369 1.00 96.31 170 VAL A C 1
ATOM 1311 O O . VAL A 1 170 ? 2.088 -1.257 15.728 1.00 96.31 170 VAL A O 1
ATOM 1314 N N . ILE A 1 171 ? 0.173 -1.240 16.891 1.00 97.81 171 ILE A N 1
ATOM 1315 C CA . ILE A 1 171 ? -0.077 0.198 16.733 1.00 97.81 171 ILE A CA 1
ATOM 1316 C C . ILE A 1 171 ? 0.101 0.886 18.081 1.00 97.81 171 ILE A C 1
ATOM 1318 O O . ILE A 1 171 ? -0.594 0.567 19.039 1.00 97.81 171 ILE A O 1
ATOM 1322 N N . TYR A 1 172 ? 0.996 1.866 18.159 1.00 98.25 172 TYR A N 1
ATOM 1323 C CA . TYR A 1 172 ? 1.160 2.715 19.336 1.00 98.25 172 TYR A CA 1
ATOM 1324 C C . TYR A 1 172 ? 0.587 4.102 19.076 1.00 98.25 172 TYR A C 1
ATOM 1326 O O . TYR A 1 172 ? 0.763 4.680 18.003 1.00 98.25 172 TYR A O 1
ATOM 1334 N N . LEU A 1 173 ? -0.067 4.662 20.091 1.00 98.06 173 LEU A N 1
ATOM 1335 C CA . LEU A 1 173 ? -0.624 6.009 20.042 1.00 98.06 173 LEU A CA 1
ATOM 1336 C C . LEU A 1 173 ? 0.239 6.982 20.839 1.00 98.06 173 LEU A C 1
ATOM 1338 O O . LEU A 1 173 ? 0.728 6.660 21.920 1.00 98.06 173 LEU A O 1
ATOM 1342 N N . VAL A 1 174 ? 0.381 8.199 20.325 1.00 96.75 174 VAL A N 1
ATOM 1343 C CA . VAL A 1 174 ? 1.060 9.315 20.991 1.00 96.75 174 VAL A CA 1
ATOM 1344 C C . VAL A 1 174 ? 0.127 10.516 21.075 1.00 96.75 174 VAL A C 1
ATOM 1346 O O . VAL A 1 174 ? -0.604 10.820 20.130 1.00 96.75 174 VAL A O 1
ATOM 1349 N N . CYS A 1 175 ? 0.152 11.197 22.217 1.00 94.75 175 CYS A N 1
ATOM 1350 C CA . CYS A 1 175 ? -0.587 12.437 22.425 1.00 94.75 175 CYS A CA 1
ATOM 1351 C C . CYS A 1 175 ? 0.305 13.615 22.022 1.00 94.75 175 CYS A C 1
ATOM 1353 O O . CYS A 1 175 ? 1.379 13.808 22.589 1.00 94.75 175 CYS A O 1
ATOM 1355 N N . LYS A 1 176 ? -0.137 14.405 21.044 1.00 92.44 176 LYS A N 1
ATOM 1356 C CA . LYS A 1 176 ? 0.502 15.654 20.616 1.00 92.44 176 LYS A CA 1
ATOM 1357 C C . LYS A 1 176 ? -0.447 16.807 20.942 1.00 92.44 176 LYS A C 1
ATOM 1359 O O . LYS A 1 176 ? -1.339 17.145 20.163 1.00 92.44 176 LYS A O 1
ATOM 1364 N N . GLY A 1 177 ? -0.295 17.369 22.141 1.00 93.31 177 GLY A N 1
ATOM 1365 C CA . GLY A 1 177 ? -1.214 18.376 22.674 1.00 93.31 177 GLY A CA 1
ATOM 1366 C C . GLY A 1 177 ? -2.619 17.800 22.875 1.00 93.31 177 GLY A C 1
ATOM 1367 O O . GLY A 1 177 ? -2.793 16.835 23.611 1.00 93.31 177 GLY A O 1
ATOM 1368 N N . LYS A 1 178 ? -3.620 18.381 22.202 1.00 91.81 178 LYS A N 1
ATOM 1369 C CA . LYS A 1 178 ? -5.027 17.937 22.271 1.00 91.81 178 LYS A CA 1
ATOM 1370 C C . LYS A 1 178 ? -5.357 16.768 21.333 1.00 91.81 178 LYS A C 1
ATOM 1372 O O . LYS A 1 178 ? -6.477 16.267 21.363 1.00 91.81 178 LYS A O 1
ATOM 1377 N N . TYR A 1 179 ? -4.416 16.346 20.489 1.00 93.19 179 TYR A N 1
ATOM 1378 C CA . TYR A 1 179 ? -4.652 15.339 19.458 1.00 93.19 179 TYR A CA 1
ATOM 1379 C C . TYR A 1 179 ? -3.945 14.028 19.792 1.00 93.19 179 TYR A C 1
ATOM 1381 O O . TYR A 1 179 ? -2.816 14.021 20.277 1.00 93.19 179 TYR A O 1
ATOM 1389 N N . THR A 1 180 ? -4.598 12.909 19.484 1.00 95.19 180 THR A N 1
ATOM 1390 C CA . THR A 1 180 ? -3.980 11.579 19.515 1.00 95.19 180 THR A CA 1
ATOM 1391 C C . THR A 1 180 ? -3.695 11.142 18.086 1.00 95.19 180 THR A C 1
ATOM 1393 O O . THR A 1 180 ? -4.581 11.220 17.235 1.00 95.19 180 THR A O 1
ATOM 1396 N N . THR A 1 181 ? -2.472 10.689 17.821 1.00 96.50 181 THR A N 1
ATOM 1397 C CA . THR A 1 181 ? -2.042 10.177 16.512 1.00 96.50 181 THR A CA 1
ATOM 1398 C C . THR A 1 181 ? -1.314 8.846 16.660 1.00 96.50 181 THR A C 1
ATOM 1400 O O . THR A 1 181 ? -0.858 8.494 17.748 1.00 96.50 181 THR A O 1
ATOM 1403 N N . ILE A 1 182 ? -1.157 8.119 15.556 1.00 97.56 182 ILE A N 1
ATOM 1404 C CA . ILE A 1 182 ? -0.295 6.934 15.500 1.00 97.56 182 ILE A CA 1
ATOM 1405 C C . ILE A 1 182 ? 1.176 7.367 15.585 1.00 97.56 182 ILE A C 1
ATOM 1407 O O . ILE A 1 182 ? 1.571 8.371 14.990 1.00 97.56 182 ILE A O 1
ATOM 1411 N N . SER A 1 183 ? 1.987 6.632 16.345 1.00 97.50 183 SER A N 1
ATOM 1412 C CA . SER A 1 183 ? 3.444 6.786 16.367 1.00 97.50 183 SER A CA 1
ATOM 1413 C C . SER A 1 183 ? 4.051 5.974 15.231 1.00 97.50 183 SER A C 1
ATOM 1415 O O . SER A 1 183 ? 4.086 4.750 15.322 1.00 97.50 183 SER A O 1
ATOM 1417 N N . LEU A 1 184 ? 4.526 6.641 14.178 1.00 95.69 184 LEU A N 1
ATOM 1418 C CA . LEU A 1 184 ? 5.139 5.960 13.032 1.00 95.69 184 LEU A CA 1
ATOM 1419 C C . LEU A 1 184 ? 6.443 5.238 13.407 1.00 95.69 184 LEU A C 1
ATOM 1421 O O . LEU A 1 184 ? 6.731 4.185 12.863 1.00 95.69 184 LEU A O 1
ATOM 1425 N N . GLU A 1 185 ? 7.181 5.766 14.385 1.00 96.62 185 GLU A N 1
ATOM 1426 C CA . GLU A 1 185 ? 8.445 5.185 14.859 1.00 96.62 185 GLU A CA 1
ATOM 1427 C C . GLU A 1 185 ? 8.248 3.908 15.686 1.00 96.62 185 GLU A C 1
ATOM 1429 O O . GLU A 1 185 ? 9.032 2.969 15.585 1.00 96.62 185 GLU A O 1
ATOM 1434 N N . LYS A 1 186 ? 7.218 3.874 16.544 1.00 97.06 186 LYS A N 1
ATOM 1435 C CA . LYS A 1 186 ? 6.987 2.743 17.458 1.00 97.06 186 LYS A CA 1
ATOM 1436 C C . LYS A 1 186 ? 6.067 1.680 16.870 1.00 97.06 186 LYS A C 1
ATOM 1438 O O . LYS A 1 186 ? 6.117 0.530 17.301 1.00 97.06 186 LYS A O 1
ATOM 1443 N N . SER A 1 187 ? 5.190 2.064 15.945 1.00 97.00 187 SER A N 1
ATOM 1444 C CA . SER A 1 187 ? 4.212 1.150 15.354 1.00 97.00 187 SER A CA 1
ATOM 1445 C C . SER A 1 187 ? 4.841 0.302 14.257 1.00 97.00 187 SER A C 1
ATOM 1447 O O . SER A 1 187 ? 5.751 0.734 13.559 1.00 97.00 187 SER A O 1
ATOM 1449 N N . LYS A 1 188 ? 4.315 -0.906 14.081 1.00 95.75 188 LYS A N 1
ATOM 1450 C CA . LYS A 1 188 ? 4.728 -1.855 13.051 1.00 95.75 188 LYS A CA 1
ATOM 1451 C C . LYS A 1 188 ? 3.495 -2.314 12.291 1.00 95.75 188 LYS A C 1
ATOM 1453 O O . LYS A 1 188 ? 2.595 -2.915 12.869 1.00 95.75 188 LYS A O 1
ATOM 1458 N N . CYS A 1 189 ? 3.435 -2.001 11.004 1.00 95.31 189 CYS A N 1
ATOM 1459 C CA . CYS A 1 189 ? 2.425 -2.503 10.080 1.00 95.31 189 CYS A CA 1
ATOM 1460 C C . CYS A 1 189 ? 2.954 -2.344 8.652 1.00 95.31 189 CYS A C 1
ATOM 1462 O O . CYS A 1 189 ? 3.534 -1.310 8.336 1.00 95.31 189 CYS A O 1
ATOM 1464 N N . VAL A 1 190 ? 2.721 -3.334 7.787 1.00 92.25 190 VAL A N 1
ATOM 1465 C CA . VAL A 1 190 ? 3.102 -3.251 6.364 1.00 92.25 190 VAL A CA 1
ATOM 1466 C C . VAL A 1 190 ? 2.383 -2.109 5.634 1.00 92.25 190 VAL A C 1
ATOM 1468 O O . VAL A 1 190 ? 2.951 -1.492 4.745 1.00 92.25 190 VAL A O 1
ATOM 1471 N N . ASN A 1 191 ? 1.170 -1.764 6.076 1.00 93.88 191 ASN A N 1
ATOM 1472 C CA . ASN A 1 191 ? 0.361 -0.676 5.522 1.00 93.88 191 ASN A CA 1
ATOM 1473 C C . ASN A 1 191 ? 0.240 0.485 6.522 1.00 93.88 191 ASN A C 1
ATOM 1475 O O . ASN A 1 191 ? -0.842 1.042 6.708 1.00 93.88 191 ASN A O 1
ATOM 1479 N N . LEU A 1 192 ? 1.317 0.797 7.254 1.00 95.62 192 LEU A N 1
ATOM 1480 C CA . LEU A 1 192 ? 1.296 1.854 8.262 1.00 95.62 192 LEU A CA 1
ATOM 1481 C C . LEU A 1 192 ? 1.068 3.219 7.598 1.00 95.62 192 LEU A C 1
ATOM 1483 O O . LEU A 1 192 ? 1.918 3.715 6.868 1.00 95.62 192 LEU A O 1
ATOM 1487 N N . GLN A 1 193 ? -0.073 3.843 7.889 1.00 95.12 193 GLN A N 1
ATOM 1488 C CA . GLN A 1 193 ? -0.431 5.164 7.378 1.00 95.12 193 GLN A CA 1
ATOM 1489 C C . GLN A 1 193 ? -0.867 6.088 8.520 1.00 95.12 193 GLN A C 1
ATOM 1491 O O . GLN A 1 193 ? -1.438 5.645 9.523 1.00 95.12 193 GLN A O 1
ATOM 1496 N N . GLN A 1 194 ? -0.612 7.389 8.372 1.00 94.50 194 GLN A N 1
ATOM 1497 C CA . GLN A 1 194 ? -1.051 8.402 9.329 1.00 94.50 194 GLN A CA 1
ATOM 1498 C C . GLN A 1 194 ? -2.434 8.943 8.948 1.00 94.50 194 GLN A C 1
ATOM 1500 O O . GLN A 1 194 ? -2.674 9.311 7.804 1.00 94.50 194 GLN A O 1
ATOM 1505 N N . PHE A 1 195 ? -3.334 9.051 9.925 1.00 95.19 195 PHE A N 1
ATOM 1506 C CA . PHE A 1 195 ? -4.651 9.667 9.754 1.00 95.19 195 PHE A CA 1
ATOM 1507 C C . PHE A 1 195 ? -5.152 10.292 11.059 1.00 95.19 195 PHE A C 1
ATOM 1509 O O . PHE A 1 195 ? -4.607 10.061 12.144 1.00 95.19 195 PHE A O 1
ATOM 1516 N N . ARG A 1 196 ? -6.205 11.109 10.961 1.00 94.75 196 ARG A N 1
ATOM 1517 C CA . ARG A 1 196 ? -6.836 11.765 12.112 1.00 94.75 196 ARG A CA 1
ATOM 1518 C C . ARG A 1 196 ? -7.797 10.797 12.806 1.00 94.75 196 ARG A C 1
ATOM 1520 O O . ARG A 1 196 ? -8.893 10.551 12.310 1.00 94.75 196 ARG A O 1
ATOM 1527 N N . LEU A 1 197 ? -7.425 10.301 13.989 1.00 96.31 197 LEU A N 1
ATOM 1528 C CA . LEU A 1 197 ? -8.256 9.356 14.754 1.00 96.31 197 LEU A CA 1
ATOM 1529 C C . LEU A 1 197 ? -9.655 9.908 15.058 1.00 96.31 197 LEU A C 1
ATOM 1531 O O . LEU A 1 197 ? -10.626 9.169 14.973 1.00 96.31 197 LEU A O 1
ATOM 1535 N N . GLY A 1 198 ? -9.773 11.204 15.370 1.00 95.50 198 GLY A N 1
ATOM 1536 C CA . GLY A 1 198 ? -11.072 11.827 15.646 1.00 95.50 198 GLY A CA 1
ATOM 1537 C C . GLY A 1 198 ? -12.033 11.780 14.453 1.00 95.50 198 GLY A C 1
ATOM 1538 O O . GLY A 1 198 ? -13.229 11.580 14.640 1.00 95.50 198 GLY A O 1
ATOM 1539 N N . GLN A 1 199 ? -11.508 11.895 13.229 1.00 95.31 199 GLN A N 1
ATOM 1540 C CA . GLN A 1 199 ? -12.300 11.769 12.005 1.00 95.31 199 GLN A CA 1
ATOM 1541 C C . GLN A 1 199 ? -12.700 10.311 11.768 1.00 95.31 199 GLN A C 1
ATOM 1543 O O . GLN A 1 199 ? -13.873 10.040 11.551 1.00 95.31 199 GLN A O 1
ATOM 1548 N N . ALA A 1 200 ? -11.761 9.371 11.922 1.00 96.31 200 ALA A N 1
ATOM 1549 C CA . ALA A 1 200 ? -12.035 7.935 11.814 1.00 96.31 200 ALA A CA 1
ATOM 1550 C C . ALA A 1 200 ? -12.988 7.407 12.908 1.00 96.31 200 ALA A C 1
ATOM 1552 O O . ALA A 1 200 ? -13.633 6.377 12.736 1.00 96.31 200 ALA A O 1
ATOM 1553 N N . ALA A 1 201 ? -13.097 8.092 14.049 1.00 97.00 201 ALA A N 1
ATOM 1554 C CA . ALA A 1 201 ? -14.044 7.752 15.107 1.00 97.00 201 ALA A CA 1
ATOM 1555 C C . ALA A 1 201 ? -15.474 8.243 14.816 1.00 97.00 201 ALA A C 1
ATOM 1557 O O . ALA A 1 201 ? -16.437 7.684 15.358 1.00 97.00 201 ALA A O 1
ATOM 1558 N N . LYS A 1 202 ? -15.623 9.280 13.980 1.00 96.94 202 LYS A N 1
ATOM 1559 C CA . LYS A 1 202 ? -16.910 9.893 13.650 1.00 96.94 202 LYS A CA 1
ATOM 1560 C C . LYS A 1 202 ? -17.595 9.098 12.544 1.00 96.94 202 LYS A C 1
ATOM 1562 O O . LYS A 1 202 ? -17.033 8.846 11.489 1.00 96.94 202 LYS A O 1
ATOM 1567 N N . PHE A 1 203 ? -18.845 8.733 12.792 1.00 96.88 203 PHE A N 1
ATOM 1568 C CA . PHE A 1 203 ? -19.692 8.117 11.781 1.00 96.88 203 PHE A CA 1
ATOM 1569 C C . PHE A 1 203 ? -20.341 9.182 10.901 1.00 96.88 203 PHE A C 1
ATOM 1571 O O . PHE A 1 203 ? -20.927 10.131 11.425 1.00 96.88 203 PHE A O 1
ATOM 1578 N N . THR A 1 204 ? -20.306 8.966 9.590 1.00 96.38 204 THR A N 1
ATOM 1579 C CA . THR A 1 204 ? -21.159 9.653 8.615 1.00 96.38 204 THR A CA 1
ATOM 1580 C C . THR A 1 204 ? -21.738 8.624 7.644 1.00 96.38 204 THR A C 1
ATOM 1582 O O . THR A 1 204 ? -21.251 7.496 7.556 1.00 96.38 204 THR A O 1
ATOM 1585 N N . ARG A 1 205 ? -22.786 8.985 6.895 1.00 94.75 205 ARG A N 1
ATOM 1586 C CA . ARG A 1 205 ? -23.334 8.088 5.862 1.00 94.75 205 ARG A CA 1
ATOM 1587 C C . ARG A 1 205 ? -22.329 7.833 4.731 1.00 94.75 205 ARG A C 1
ATOM 1589 O O . ARG A 1 205 ? -22.253 6.711 4.242 1.00 94.75 205 ARG A O 1
ATOM 1596 N N . SER A 1 206 ? -21.540 8.845 4.361 1.00 91.88 206 SER A N 1
ATOM 1597 C CA . SER A 1 206 ? -20.479 8.757 3.345 1.00 91.88 206 SER A CA 1
ATOM 1598 C C . SER A 1 206 ? -19.241 7.983 3.824 1.00 91.88 206 SER A C 1
ATOM 1600 O O . SER A 1 206 ? -18.561 7.339 3.024 1.00 91.88 206 SER A O 1
ATOM 1602 N N . SER A 1 207 ? -18.974 7.983 5.133 1.00 93.25 207 SER A N 1
ATOM 1603 C CA . SER A 1 207 ? -17.881 7.253 5.778 1.00 93.25 207 SER A CA 1
ATOM 1604 C C . SER A 1 207 ? -18.412 6.432 6.963 1.00 93.25 207 SER A C 1
ATOM 1606 O O . SER A 1 207 ? -18.286 6.839 8.123 1.00 93.25 207 SER A O 1
ATOM 1608 N N . PRO A 1 208 ? -19.023 5.259 6.699 1.00 97.12 208 PRO A N 1
ATOM 1609 C CA . PRO A 1 208 ? -19.684 4.466 7.736 1.00 97.12 208 PRO A CA 1
ATOM 1610 C C . PRO A 1 208 ? -18.714 3.743 8.681 1.00 97.12 208 PRO A C 1
ATOM 1612 O O . PRO A 1 208 ? -19.115 3.297 9.761 1.00 97.12 208 PRO A O 1
ATOM 1615 N N . CYS A 1 209 ? -17.443 3.619 8.291 1.00 98.12 209 CYS A N 1
ATOM 1616 C CA . CYS A 1 209 ? -16.434 2.943 9.091 1.00 98.12 209 CYS A CA 1
ATOM 1617 C C . CYS A 1 209 ? -16.071 3.784 10.311 1.00 98.12 209 CYS A C 1
ATOM 1619 O O . CYS A 1 209 ? -15.686 4.941 10.185 1.00 98.12 209 CYS A O 1
ATOM 1621 N N . THR A 1 210 ? -16.159 3.175 11.494 1.00 98.06 210 THR A N 1
ATOM 1622 C CA . THR A 1 210 ? -15.655 3.781 12.735 1.00 98.06 210 THR A CA 1
ATOM 1623 C C . THR A 1 210 ? -14.481 3.008 13.319 1.00 98.06 210 THR A C 1
ATOM 1625 O O . THR A 1 210 ? -14.223 3.115 14.518 1.00 98.06 210 THR A O 1
ATOM 1628 N N . ASN A 1 211 ? -13.829 2.154 12.527 1.00 98.31 211 ASN A N 1
ATOM 1629 C CA . ASN A 1 211 ? -12.701 1.366 12.997 1.00 98.31 211 ASN A CA 1
ATOM 1630 C C . ASN A 1 211 ? -11.461 2.257 13.111 1.00 98.31 211 ASN A C 1
ATOM 1632 O O . ASN A 1 211 ? -10.977 2.799 12.122 1.00 98.31 211 ASN A O 1
ATOM 1636 N N . HIS A 1 212 ? -10.953 2.416 14.324 1.00 98.00 212 HIS A N 1
ATOM 1637 C CA . HIS A 1 212 ? -9.758 3.199 14.613 1.00 98.00 212 HIS A CA 1
ATOM 1638 C C . HIS A 1 212 ? -9.022 2.568 15.800 1.00 98.00 212 HIS A C 1
ATOM 1640 O O . HIS A 1 212 ? -9.657 1.880 16.608 1.00 98.00 212 HIS A O 1
ATOM 1646 N N . PRO A 1 213 ? -7.700 2.772 15.918 1.00 98.06 213 PRO A N 1
ATOM 1647 C CA . PRO A 1 213 ? -6.954 2.311 17.077 1.00 98.06 213 PRO A CA 1
ATOM 1648 C C . PRO A 1 213 ? -7.338 3.152 18.299 1.00 98.06 213 PRO A C 1
ATOM 1650 O O . PRO A 1 213 ? -7.377 4.382 18.233 1.00 98.06 213 PRO A O 1
ATOM 1653 N N . MET A 1 214 ? -7.598 2.495 19.424 1.00 97.75 214 MET A N 1
ATOM 1654 C CA . MET A 1 214 ? -7.927 3.125 20.698 1.00 97.75 214 MET A CA 1
ATOM 1655 C C . MET A 1 214 ? -7.216 2.433 21.863 1.00 97.75 214 MET A C 1
ATOM 1657 O O . MET A 1 214 ? -6.846 1.265 21.786 1.00 97.75 214 MET A O 1
ATOM 1661 N N . ARG A 1 215 ? -6.991 3.165 22.957 1.00 97.94 215 ARG A N 1
ATOM 1662 C CA . ARG A 1 215 ? -6.398 2.598 24.175 1.00 97.94 215 ARG A CA 1
ATOM 1663 C C . ARG A 1 215 ? -7.463 1.810 24.931 1.00 97.94 215 ARG A C 1
ATOM 1665 O O . ARG A 1 215 ? -8.537 2.345 25.197 1.00 97.94 215 ARG A O 1
ATOM 1672 N N . CYS A 1 216 ? -7.153 0.573 25.303 1.00 98.38 216 CYS A N 1
ATOM 1673 C CA . CYS A 1 216 ? -7.969 -0.163 26.260 1.00 98.38 216 CYS A CA 1
ATOM 1674 C C . CYS A 1 216 ? -7.731 0.413 27.662 1.00 98.38 216 CYS A C 1
ATOM 1676 O O . CYS A 1 216 ? -6.590 0.502 28.104 1.00 98.38 216 CYS A O 1
ATOM 1678 N N . VAL A 1 217 ? -8.800 0.789 28.368 1.00 97.94 217 VAL A N 1
ATOM 1679 C CA . VAL A 1 217 ? -8.716 1.399 29.712 1.00 97.94 217 VAL A CA 1
ATOM 1680 C C . VAL A 1 217 ? -8.276 0.426 30.811 1.00 97.94 217 VAL A C 1
ATOM 1682 O O . VAL A 1 217 ? -8.017 0.846 31.933 1.00 97.94 217 VAL A O 1
ATOM 1685 N N . LEU A 1 218 ? -8.230 -0.869 30.500 1.00 98.12 218 LEU A N 1
ATOM 1686 C CA . LEU A 1 218 ? -7.740 -1.920 31.391 1.00 98.12 218 LEU A CA 1
ATOM 1687 C C . LEU A 1 218 ? -6.256 -2.233 31.163 1.00 98.12 218 LEU A C 1
ATOM 1689 O O . LEU A 1 218 ? -5.614 -2.850 32.010 1.00 98.12 218 LEU A O 1
ATOM 1693 N N . CYS A 1 219 ? -5.706 -1.829 30.017 1.00 98.31 219 CYS A N 1
ATOM 1694 C CA . CYS A 1 219 ? -4.296 -2.012 29.716 1.00 98.31 219 CYS A CA 1
ATOM 1695 C C . CYS A 1 219 ? -3.441 -0.908 30.359 1.00 98.31 219 CYS A C 1
ATOM 1697 O O . CYS A 1 219 ? -3.920 0.210 30.547 1.00 98.31 219 CYS A O 1
ATOM 1699 N N . PRO A 1 220 ? -2.150 -1.177 30.634 1.00 97.81 220 PRO A N 1
ATOM 1700 C CA . PRO A 1 220 ? -1.203 -0.140 31.035 1.00 97.81 220 PRO A CA 1
ATOM 1701 C C . PRO A 1 220 ? -1.113 1.001 30.008 1.00 97.81 220 PRO A C 1
ATOM 1703 O O . PRO A 1 220 ? -1.246 0.772 28.806 1.00 97.81 220 PRO A O 1
ATOM 1706 N N . ASP A 1 221 ? -0.758 2.209 30.454 1.00 95.31 221 ASP A N 1
ATOM 1707 C CA . ASP A 1 221 ? -0.671 3.409 29.599 1.00 95.31 221 ASP A CA 1
ATOM 1708 C C . ASP A 1 221 ? 0.299 3.284 28.412 1.00 95.31 221 ASP A C 1
ATOM 1710 O O . ASP A 1 221 ? 0.191 4.022 27.437 1.00 95.31 221 ASP A O 1
ATOM 1714 N N . ASN A 1 222 ? 1.251 2.355 28.454 1.00 95.75 222 ASN A N 1
ATOM 1715 C CA . ASN A 1 222 ? 2.207 2.127 27.366 1.00 95.75 222 ASN A CA 1
ATOM 1716 C C . ASN A 1 222 ? 1.863 0.911 26.494 1.00 95.75 222 ASN A C 1
ATOM 1718 O O . ASN A 1 222 ? 2.664 0.531 25.640 1.00 95.75 222 ASN A O 1
ATOM 1722 N N . ALA A 1 223 ? 0.700 0.292 26.700 1.00 97.50 223 ALA A N 1
ATOM 1723 C CA . ALA A 1 223 ? 0.262 -0.832 25.890 1.00 97.50 223 ALA A CA 1
ATOM 1724 C C . ALA A 1 223 ? -0.060 -0.407 24.443 1.00 97.50 223 ALA A C 1
ATOM 1726 O O . ALA A 1 223 ? -0.438 0.748 24.199 1.00 97.50 223 ALA A O 1
ATOM 1727 N N . PRO A 1 224 ? 0.062 -1.334 23.476 1.00 97.62 224 PRO A N 1
ATOM 1728 C CA . PRO A 1 224 ? -0.451 -1.133 22.130 1.00 97.62 224 PRO A CA 1
ATOM 1729 C C . PRO A 1 224 ? -1.937 -0.768 22.125 1.00 97.62 224 PRO A C 1
ATOM 1731 O O . PRO A 1 224 ? -2.714 -1.189 22.982 1.00 97.62 224 PRO A O 1
ATOM 1734 N N . ALA A 1 225 ? -2.339 0.013 21.131 1.00 98.06 225 ALA A N 1
ATOM 1735 C CA . ALA A 1 225 ? -3.736 0.300 20.881 1.00 98.06 225 ALA A CA 1
ATOM 1736 C C . ALA A 1 225 ? -4.441 -0.898 20.244 1.00 98.06 225 ALA A C 1
ATOM 1738 O O . ALA A 1 225 ? -3.868 -1.639 19.446 1.00 98.06 225 ALA A O 1
ATOM 1739 N N . VAL A 1 226 ? -5.721 -1.019 20.567 1.00 97.88 226 VAL A N 1
ATOM 1740 C CA . VAL A 1 226 ? -6.626 -2.048 20.070 1.00 97.88 226 VAL A CA 1
ATOM 1741 C C . VAL A 1 226 ? -7.573 -1.404 19.067 1.00 97.88 226 VAL A C 1
ATOM 1743 O O . VAL A 1 226 ? -8.045 -0.285 19.269 1.00 97.88 226 VAL A O 1
ATOM 1746 N N . TRP A 1 227 ? -7.853 -2.086 17.963 1.00 98.25 227 TRP A N 1
ATOM 1747 C CA . TRP A 1 227 ? -8.833 -1.621 16.985 1.00 98.25 227 TRP A CA 1
ATOM 1748 C C . TRP A 1 227 ? -10.240 -1.660 17.579 1.00 98.25 227 TRP A C 1
ATOM 1750 O O . TRP A 1 227 ? -10.617 -2.659 18.186 1.00 98.25 227 TRP A O 1
ATOM 1760 N N . LYS A 1 228 ? -11.038 -0.601 17.392 1.00 98.31 228 LYS A N 1
ATOM 1761 C CA . LYS A 1 228 ? -12.390 -0.506 17.970 1.00 98.31 228 LYS A CA 1
ATOM 1762 C C . LYS A 1 228 ? -13.244 -1.755 17.726 1.00 98.31 228 LYS A C 1
ATOM 1764 O O . LYS A 1 228 ? -13.914 -2.210 18.648 1.00 98.31 228 LYS A O 1
ATOM 1769 N N . TYR A 1 229 ? -13.235 -2.292 16.505 1.00 98.19 229 TYR A N 1
ATOM 1770 C CA . TYR A 1 229 ? -14.044 -3.469 16.155 1.00 98.19 229 TYR A CA 1
ATOM 1771 C C . TYR A 1 229 ? -13.594 -4.747 16.880 1.00 98.19 229 TYR A C 1
ATOM 1773 O O . TYR A 1 229 ? -14.402 -5.645 17.080 1.00 98.19 229 TYR A O 1
ATOM 1781 N N . ASN A 1 230 ? -12.354 -4.773 17.366 1.00 97.88 230 ASN A N 1
ATOM 1782 C CA . ASN A 1 230 ? -11.741 -5.897 18.070 1.00 97.88 230 ASN A CA 1
ATOM 1783 C C . ASN A 1 230 ? -11.699 -5.696 19.594 1.00 97.88 230 ASN A C 1
ATOM 1785 O O . ASN A 1 230 ? -11.269 -6.582 20.330 1.00 97.88 230 ASN A O 1
ATOM 1789 N N . LEU A 1 231 ? -12.129 -4.533 20.099 1.00 98.12 231 LEU A N 1
ATOM 1790 C CA . LEU A 1 231 ? -11.990 -4.185 21.514 1.00 98.12 231 LEU A CA 1
ATOM 1791 C C . LEU A 1 231 ? -12.756 -5.148 22.432 1.00 98.12 231 LEU A C 1
ATOM 1793 O O . LEU A 1 231 ? -12.266 -5.471 23.510 1.00 98.12 231 LEU A O 1
ATOM 1797 N N . GLN A 1 232 ? -13.928 -5.635 22.015 1.00 98.00 232 GLN A N 1
ATOM 1798 C CA . GLN A 1 232 ? -14.679 -6.618 22.799 1.00 98.00 232 GLN A CA 1
ATOM 1799 C C . GLN A 1 232 ? -13.888 -7.922 22.966 1.00 98.00 232 GLN A C 1
ATOM 1801 O O . GLN A 1 232 ? -13.718 -8.390 24.091 1.00 98.00 232 GLN A O 1
ATOM 1806 N N . SER A 1 233 ? -13.379 -8.472 21.860 1.00 97.31 233 SER A N 1
ATOM 1807 C CA . SER A 1 233 ? -12.588 -9.706 21.846 1.00 97.31 233 SER A CA 1
ATOM 1808 C C . SER A 1 233 ? -11.319 -9.568 22.683 1.00 97.31 233 SER A C 1
ATOM 1810 O O . SER A 1 233 ? -11.027 -10.442 23.494 1.00 97.31 233 SER A O 1
ATOM 1812 N N . HIS A 1 234 ? -10.630 -8.430 22.576 1.00 97.75 234 HIS A N 1
ATOM 1813 C CA . HIS A 1 234 ? -9.482 -8.103 23.421 1.00 97.75 234 HIS A CA 1
ATOM 1814 C C . HIS A 1 234 ? -9.829 -8.108 24.920 1.00 97.75 234 HIS A C 1
ATOM 1816 O O . HIS A 1 234 ? -9.106 -8.708 25.706 1.00 97.75 234 HIS A O 1
ATOM 1822 N N . ILE A 1 235 ? -10.938 -7.482 25.343 1.00 98.44 235 ILE A N 1
ATOM 1823 C CA . ILE A 1 235 ? -11.325 -7.470 26.767 1.00 98.44 235 ILE A CA 1
ATOM 1824 C C . ILE A 1 235 ? -11.621 -8.890 27.264 1.00 98.44 235 ILE A C 1
ATOM 1826 O O . ILE A 1 235 ? -11.199 -9.249 28.358 1.00 98.44 235 ILE A O 1
ATOM 1830 N N . VAL A 1 236 ? -12.315 -9.705 26.467 1.00 97.94 236 VAL A N 1
ATOM 1831 C CA . VAL A 1 236 ? -12.629 -11.096 26.832 1.00 97.94 236 VAL A CA 1
ATOM 1832 C C . VAL A 1 236 ? -11.360 -11.941 26.972 1.00 97.94 236 VAL A C 1
ATOM 1834 O O . VAL A 1 236 ? -11.249 -12.706 27.929 1.00 97.94 236 VAL A O 1
ATOM 1837 N N . ALA A 1 237 ? -10.417 -11.804 26.037 1.00 97.00 237 ALA A N 1
ATOM 1838 C CA . ALA A 1 237 ? -9.200 -12.609 25.999 1.00 97.00 237 ALA A CA 1
ATOM 1839 C C . ALA A 1 237 ? -8.161 -12.166 27.042 1.00 97.00 237 ALA A C 1
ATOM 1841 O O . ALA A 1 237 ? -7.660 -12.990 27.807 1.00 97.00 237 ALA A O 1
ATOM 1842 N N . ASP A 1 238 ? -7.874 -10.866 27.108 1.00 97.50 238 ASP A N 1
ATOM 1843 C CA . ASP A 1 238 ? -6.748 -10.333 27.881 1.00 97.50 238 ASP A CA 1
ATOM 1844 C C . ASP A 1 238 ? -7.158 -9.859 29.282 1.00 97.50 238 ASP A C 1
ATOM 1846 O O . ASP A 1 238 ? -6.317 -9.736 30.174 1.00 97.50 238 ASP A O 1
ATOM 1850 N N . HIS A 1 239 ? -8.458 -9.632 29.512 1.00 97.94 239 HIS A N 1
ATOM 1851 C CA . HIS A 1 239 ? -9.003 -9.161 30.789 1.00 97.94 239 HIS A CA 1
ATOM 1852 C C . HIS A 1 239 ? -10.162 -10.044 31.288 1.00 97.94 239 HIS A C 1
ATOM 1854 O O . HIS A 1 239 ? -11.244 -9.531 31.580 1.00 97.94 239 HIS A O 1
ATOM 1860 N N . PRO A 1 240 ? -9.964 -11.364 31.484 1.00 97.75 240 PRO A N 1
ATOM 1861 C CA . PRO A 1 240 ? -11.051 -12.322 31.740 1.00 97.75 240 PRO A CA 1
ATOM 1862 C C . PRO A 1 240 ? -11.836 -12.077 33.041 1.00 97.75 240 PRO A C 1
ATOM 1864 O O . PRO A 1 240 ? -12.914 -12.632 33.239 1.00 97.75 240 PRO A O 1
ATOM 1867 N N . ARG A 1 241 ? -11.305 -11.257 33.958 1.00 98.06 241 ARG A N 1
ATOM 1868 C CA . ARG A 1 241 ? -11.976 -10.864 35.212 1.00 98.06 241 ARG A CA 1
ATOM 1869 C C . ARG A 1 241 ? -12.810 -9.587 35.083 1.00 98.06 241 ARG A C 1
ATOM 1871 O O . ARG A 1 241 ? -13.523 -9.236 36.021 1.00 98.06 241 ARG A O 1
ATOM 1878 N N . ALA A 1 242 ? -12.691 -8.862 33.975 1.00 97.94 242 ALA A N 1
ATOM 1879 C CA . ALA A 1 242 ? -13.404 -7.615 33.764 1.00 97.94 242 ALA A CA 1
ATOM 1880 C C . ALA A 1 242 ? -14.843 -7.873 33.304 1.00 97.94 242 ALA A C 1
ATOM 1882 O O . ALA A 1 242 ? -15.118 -8.756 32.493 1.00 97.94 242 ALA A O 1
ATOM 1883 N N . ASN A 1 243 ? -15.780 -7.054 33.784 1.00 97.88 243 ASN A N 1
ATOM 1884 C CA . ASN A 1 243 ? -17.146 -7.082 33.277 1.00 97.88 243 ASN A CA 1
ATOM 1885 C C . ASN A 1 243 ? -17.216 -6.354 31.923 1.00 97.88 243 ASN A C 1
ATOM 1887 O O . ASN A 1 243 ? -17.284 -5.125 31.866 1.00 97.88 243 ASN A O 1
ATOM 1891 N N . VAL A 1 244 ? -17.233 -7.129 30.837 1.00 98.00 244 VAL A N 1
ATOM 1892 C CA . VAL A 1 244 ? -17.251 -6.653 29.441 1.00 98.00 244 VAL A CA 1
ATOM 1893 C C . VAL A 1 244 ? -18.420 -5.697 29.153 1.00 98.00 244 VAL A C 1
ATOM 1895 O O . VAL A 1 244 ? -18.287 -4.790 28.327 1.00 98.00 244 VAL A O 1
ATOM 1898 N N . ALA A 1 245 ? -19.553 -5.835 29.852 1.00 97.81 245 ALA A N 1
ATOM 1899 C CA . ALA A 1 245 ? -20.726 -4.978 29.657 1.00 97.81 245 ALA A CA 1
ATOM 1900 C C . ALA A 1 245 ? -20.471 -3.511 30.055 1.00 97.81 245 ALA A C 1
ATOM 1902 O O . ALA A 1 245 ? -21.044 -2.601 29.458 1.00 97.81 245 ALA A O 1
ATOM 1903 N N . LEU A 1 246 ? -19.559 -3.247 31.002 1.00 98.12 246 LEU A N 1
ATOM 1904 C CA . LEU A 1 246 ? -19.211 -1.876 31.410 1.00 98.12 246 LEU A CA 1
ATOM 1905 C C . LEU A 1 246 ? -18.555 -1.070 30.278 1.00 98.12 246 LEU A C 1
ATOM 1907 O O . LEU A 1 246 ? -18.629 0.160 30.264 1.00 98.12 246 LEU A O 1
ATOM 1911 N N . TYR A 1 247 ? -17.948 -1.759 29.312 1.00 98.00 247 TYR A N 1
ATOM 1912 C CA . TYR A 1 247 ? -17.225 -1.157 28.193 1.00 98.00 247 TYR A CA 1
ATOM 1913 C C . TYR A 1 247 ? -18.031 -1.153 26.892 1.00 98.00 247 TYR A C 1
ATOM 1915 O O . TYR A 1 247 ? -17.511 -0.727 25.863 1.00 98.00 247 TYR A O 1
ATOM 1923 N N . GLU A 1 248 ? -19.307 -1.559 26.925 1.00 97.94 248 GLU A N 1
ATOM 1924 C CA . GLU A 1 248 ? -20.159 -1.687 25.735 1.00 97.94 248 GLU A CA 1
ATOM 1925 C C . GLU A 1 248 ? -20.177 -0.410 24.887 1.00 97.94 248 GLU A C 1
ATOM 1927 O O . GLU A 1 248 ? -20.040 -0.467 23.668 1.00 97.94 248 GLU A O 1
ATOM 1932 N N . LYS A 1 249 ? -20.230 0.770 25.514 1.00 97.50 249 LYS A N 1
ATOM 1933 C CA . LYS A 1 249 ? -20.218 2.058 24.797 1.00 97.50 249 LYS A CA 1
ATOM 1934 C C . LYS A 1 249 ? -18.969 2.276 23.930 1.00 97.50 249 LYS A C 1
ATOM 1936 O O . LYS A 1 249 ? -19.028 3.058 22.984 1.00 97.50 249 LYS A O 1
ATOM 1941 N N . GLN A 1 250 ? -17.850 1.626 24.251 1.00 97.25 250 GLN A N 1
ATOM 1942 C CA . GLN A 1 250 ? -16.583 1.790 23.538 1.00 97.25 250 GLN A CA 1
ATOM 1943 C C . GLN A 1 250 ? -16.519 0.923 22.275 1.00 97.25 250 GLN A C 1
ATOM 1945 O O . GLN A 1 250 ? -16.092 1.415 21.230 1.00 97.25 250 GLN A O 1
ATOM 1950 N N . TYR A 1 251 ? -16.981 -0.331 22.343 1.00 96.94 251 TYR A N 1
ATOM 1951 C CA . TYR A 1 251 ? -16.889 -1.281 21.227 1.00 96.94 251 TYR A CA 1
ATOM 1952 C C . TYR A 1 251 ? -18.188 -1.446 20.432 1.00 96.94 251 TYR A C 1
ATOM 1954 O O . TYR A 1 251 ? -18.132 -1.845 19.271 1.00 96.94 251 TYR A O 1
ATOM 1962 N N . LYS A 1 252 ? -19.358 -1.114 20.997 1.00 97.50 252 LYS A N 1
ATOM 1963 C CA . LYS A 1 252 ? -20.648 -1.317 20.324 1.00 97.50 252 LYS A CA 1
ATOM 1964 C C . LYS A 1 252 ? -20.716 -0.556 19.003 1.00 97.50 252 LYS A C 1
ATOM 1966 O O . LYS A 1 252 ? -20.460 0.652 18.913 1.00 97.50 252 LYS A O 1
ATOM 1971 N N . ILE A 1 253 ? -21.124 -1.283 17.973 1.00 97.31 253 ILE A N 1
ATOM 1972 C CA . ILE A 1 253 ? -21.381 -0.775 16.630 1.00 97.31 253 ILE A CA 1
ATOM 1973 C C . ILE A 1 253 ? -22.902 -0.736 16.463 1.00 97.31 253 ILE A C 1
ATOM 1975 O O . ILE A 1 253 ? -23.583 -1.715 16.757 1.00 97.31 253 ILE A O 1
ATOM 1979 N N . SER A 1 254 ? -23.461 0.405 16.054 1.00 97.19 254 SER A N 1
ATOM 1980 C CA . SER A 1 254 ? -24.906 0.505 15.819 1.00 97.19 254 SER A CA 1
ATOM 1981 C C . SER A 1 254 ? -25.319 -0.338 14.610 1.00 97.19 254 SER A C 1
ATOM 1983 O O . SER A 1 254 ? -24.534 -0.501 13.676 1.00 97.19 254 SER A O 1
ATOM 1985 N N . ALA A 1 255 ? -26.558 -0.835 14.601 1.00 97.38 255 ALA A N 1
ATOM 1986 C CA . ALA A 1 255 ? -27.075 -1.667 13.511 1.00 97.38 255 ALA A CA 1
ATOM 1987 C C . ALA A 1 255 ? -26.930 -0.983 12.137 1.00 97.38 255 ALA A C 1
ATOM 1989 O O . ALA A 1 255 ? -26.423 -1.597 11.203 1.00 97.38 255 ALA A O 1
ATOM 1990 N N . ASP A 1 256 ? -27.240 0.314 12.046 1.00 96.12 256 ASP A N 1
ATOM 1991 C CA . ASP A 1 256 ? -27.094 1.095 10.809 1.00 96.12 256 ASP A CA 1
ATOM 1992 C C . ASP A 1 256 ? -25.661 1.075 10.258 1.00 96.12 256 ASP A C 1
ATOM 1994 O O . ASP A 1 256 ? -25.449 0.954 9.052 1.00 96.12 256 ASP A O 1
ATOM 1998 N N . LYS A 1 257 ? -24.655 1.141 11.142 1.00 96.25 257 LYS A N 1
ATOM 1999 C CA . LYS A 1 257 ? -23.240 1.059 10.750 1.00 96.25 257 LYS A CA 1
ATOM 2000 C C . LYS A 1 257 ? -22.909 -0.320 10.208 1.00 96.25 257 LYS A C 1
ATOM 2002 O O . LYS A 1 257 ? -22.242 -0.416 9.185 1.00 96.25 257 LYS A O 1
ATOM 2007 N N . VAL A 1 258 ? -23.380 -1.375 10.873 1.00 97.81 258 VAL A N 1
ATOM 2008 C CA . VAL A 1 258 ? -23.167 -2.759 10.426 1.00 97.81 258 VAL A CA 1
ATOM 2009 C C . VAL A 1 258 ? -23.767 -2.965 9.034 1.00 97.81 258 VAL A C 1
ATOM 2011 O O . VAL A 1 258 ? -23.090 -3.509 8.162 1.00 97.81 258 VAL A O 1
ATOM 2014 N N . VAL A 1 259 ? -24.984 -2.463 8.795 1.00 98.12 259 VAL A N 1
ATOM 2015 C CA . VAL A 1 259 ? -25.666 -2.539 7.493 1.00 98.12 259 VAL A CA 1
ATOM 2016 C C . VAL A 1 259 ? -24.893 -1.784 6.408 1.00 98.12 259 VAL A C 1
ATOM 2018 O O . VAL A 1 259 ? -24.621 -2.351 5.351 1.00 98.12 259 VAL A O 1
ATOM 2021 N N . LEU A 1 260 ? -24.473 -0.540 6.662 1.00 98.00 260 LEU A N 1
ATOM 2022 C CA . LEU A 1 260 ? -23.703 0.237 5.682 1.00 98.00 260 LEU A CA 1
ATOM 2023 C C . LEU A 1 260 ? -22.333 -0.390 5.389 1.00 98.00 260 LEU A C 1
ATOM 2025 O O . LEU A 1 260 ? -21.925 -0.468 4.232 1.00 98.00 260 LEU A O 1
ATOM 2029 N N . MET A 1 261 ? -21.646 -0.905 6.412 1.00 98.06 261 MET A N 1
ATOM 2030 C CA . MET A 1 261 ? -20.379 -1.621 6.236 1.00 98.06 261 MET A CA 1
ATOM 2031 C C . MET A 1 261 ? -20.550 -2.938 5.473 1.00 98.06 261 MET A C 1
ATOM 2033 O O . MET A 1 261 ? -19.631 -3.350 4.768 1.00 98.06 261 MET A O 1
ATOM 2037 N N . ARG A 1 262 ? -21.729 -3.572 5.540 1.00 97.62 262 ARG A N 1
ATOM 2038 C CA . ARG A 1 262 ? -22.050 -4.727 4.691 1.00 97.62 262 ARG A CA 1
ATOM 2039 C C . ARG A 1 262 ? -22.111 -4.322 3.222 1.00 97.62 262 ARG A C 1
ATOM 2041 O O . ARG A 1 262 ? -21.587 -5.031 2.373 1.00 97.62 262 ARG A O 1
ATOM 2048 N N . GLY A 1 263 ? -22.699 -3.160 2.932 1.00 97.12 263 GLY A N 1
ATOM 2049 C CA . GLY A 1 263 ? -22.690 -2.570 1.593 1.00 97.12 263 GLY A CA 1
ATOM 2050 C C . GLY A 1 263 ? -21.270 -2.328 1.078 1.00 97.12 263 GLY A C 1
ATOM 2051 O O . GLY A 1 263 ? -20.965 -2.714 -0.045 1.00 97.12 263 GLY A O 1
ATOM 2052 N N . VAL A 1 264 ? -20.388 -1.779 1.922 1.00 95.75 264 VAL A N 1
ATOM 2053 C CA . VAL A 1 264 ? -18.959 -1.600 1.604 1.00 95.75 264 VAL A CA 1
ATOM 2054 C C . VAL A 1 264 ? -18.283 -2.936 1.283 1.00 95.75 264 VAL A C 1
ATOM 2056 O O . VAL A 1 264 ? -17.584 -3.033 0.279 1.00 95.75 264 VAL A O 1
ATOM 2059 N N . TYR A 1 265 ? -18.503 -3.965 2.106 1.00 96.81 265 TYR A N 1
ATOM 2060 C CA . TYR A 1 265 ? -17.917 -5.294 1.909 1.00 96.81 265 TYR A CA 1
ATOM 2061 C C . TYR A 1 265 ? -18.376 -5.954 0.600 1.00 96.81 265 TYR A C 1
ATOM 2063 O O . TYR A 1 265 ? -17.568 -6.518 -0.131 1.00 96.81 265 TYR A O 1
ATOM 2071 N N . LEU A 1 266 ? -19.670 -5.858 0.282 1.00 95.56 266 LEU A N 1
ATOM 2072 C CA . LEU A 1 266 ? -20.240 -6.446 -0.934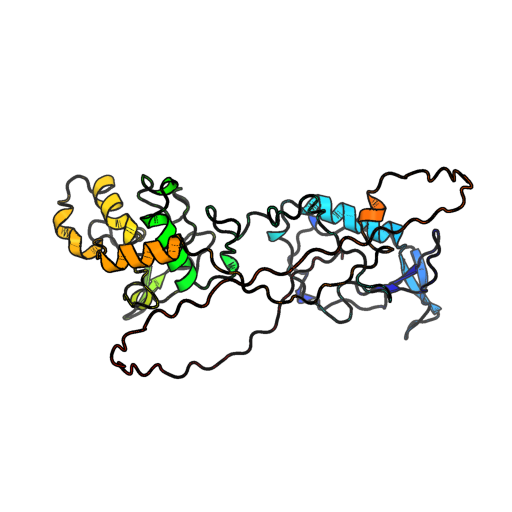 1.00 95.56 266 LEU A CA 1
ATOM 2073 C C . LEU A 1 266 ? -19.920 -5.635 -2.195 1.00 95.56 266 LEU A C 1
ATOM 2075 O O . LEU A 1 266 ? -19.925 -6.177 -3.302 1.00 95.56 266 LEU A O 1
ATOM 2079 N N . SER A 1 267 ? -19.656 -4.334 -2.057 1.00 92.75 267 SER A N 1
ATOM 2080 C CA . SER A 1 267 ? -19.266 -3.503 -3.186 1.00 92.75 267 SER A CA 1
ATOM 2081 C C . SER A 1 267 ? -17.851 -3.862 -3.630 1.00 92.75 267 SER A C 1
ATOM 2083 O O . SER A 1 267 ? -16.875 -3.540 -2.956 1.00 92.75 267 SER A O 1
ATOM 2085 N N . LYS A 1 268 ? -17.723 -4.501 -4.799 1.00 76.81 268 LYS A N 1
ATOM 2086 C CA . LYS A 1 268 ? -16.424 -4.611 -5.465 1.00 76.81 268 LYS A CA 1
ATOM 2087 C C . LYS A 1 268 ? -15.955 -3.192 -5.791 1.00 76.81 268 LYS A C 1
ATOM 2089 O O . LYS A 1 268 ? -16.677 -2.488 -6.510 1.00 76.81 268 LYS A O 1
ATOM 2094 N N . PRO A 1 269 ? -14.801 -2.737 -5.280 1.00 74.69 269 PRO A N 1
ATOM 2095 C CA . PRO A 1 269 ? -14.290 -1.433 -5.651 1.00 74.69 269 PRO A CA 1
ATOM 2096 C C . PRO A 1 269 ? -14.084 -1.431 -7.157 1.00 74.69 269 PRO A C 1
ATOM 2098 O O . PRO A 1 269 ? -13.307 -2.203 -7.717 1.00 74.69 269 PRO A O 1
ATOM 2101 N N . LYS A 1 270 ? -14.849 -0.578 -7.833 1.00 69.19 270 LYS A N 1
ATOM 2102 C CA . LYS A 1 270 ? -14.683 -0.372 -9.261 1.00 69.19 270 LYS A CA 1
ATOM 2103 C C . LYS A 1 270 ? -13.369 0.368 -9.421 1.00 69.19 270 LYS A C 1
ATOM 2105 O O . LYS A 1 270 ? -13.323 1.584 -9.234 1.00 69.19 270 LYS A O 1
ATOM 2110 N N . MET A 1 271 ? -12.305 -0.356 -9.762 1.00 65.06 271 MET A N 1
ATOM 2111 C CA . MET A 1 271 ? -11.109 0.290 -10.274 1.00 65.06 271 MET A CA 1
ATOM 2112 C C . MET A 1 271 ? -11.555 1.113 -11.478 1.00 65.06 271 MET A C 1
ATOM 2114 O O . MET A 1 271 ? -11.976 0.565 -12.500 1.00 65.06 271 MET A O 1
ATOM 2118 N N . LYS A 1 272 ? -11.528 2.445 -11.349 1.00 65.94 272 LYS A N 1
ATOM 2119 C CA . LYS A 1 272 ? -11.654 3.313 -12.515 1.00 65.94 272 LYS A CA 1
ATOM 2120 C C . LYS A 1 272 ? -10.498 2.900 -13.412 1.00 65.94 272 LYS A C 1
ATOM 2122 O O . LYS A 1 272 ? -9.350 3.190 -13.080 1.00 65.94 272 LYS A O 1
ATOM 2127 N N . LYS A 1 273 ? -10.796 2.170 -14.493 1.00 63.31 273 LYS A N 1
ATOM 2128 C CA . LYS A 1 273 ? -9.824 1.843 -15.534 1.00 63.31 273 LYS A CA 1
ATOM 2129 C C . LYS A 1 273 ? -9.350 3.182 -16.082 1.00 63.31 273 LYS A C 1
ATOM 2131 O O . LYS A 1 273 ? -9.971 3.748 -16.978 1.00 63.31 273 LYS A O 1
ATOM 2136 N N . LYS A 1 274 ? -8.298 3.754 -15.488 1.00 63.91 274 LYS A N 1
ATOM 2137 C CA . LYS A 1 274 ? -7.579 4.850 -16.123 1.00 63.91 274 LYS A CA 1
ATOM 2138 C C . LYS A 1 274 ? -7.143 4.257 -17.454 1.00 63.91 274 LYS A C 1
ATOM 2140 O O . LYS A 1 274 ? -6.505 3.205 -17.452 1.00 63.91 274 LYS A O 1
ATOM 2145 N N . LYS A 1 275 ? -7.549 4.877 -18.566 1.00 60.72 275 LYS A N 1
ATOM 2146 C CA . LYS A 1 275 ? -6.998 4.569 -19.886 1.00 60.72 275 LYS A CA 1
ATOM 2147 C C . LYS A 1 275 ? -5.507 4.898 -19.804 1.00 60.72 275 LYS A C 1
ATOM 2149 O O . LYS A 1 275 ? -5.105 6.016 -20.107 1.00 60.72 275 LYS A O 1
ATOM 2154 N N . LYS A 1 276 ? -4.698 3.978 -19.270 1.00 60.81 276 LYS A N 1
ATOM 2155 C CA . LYS A 1 276 ? -3.250 4.037 -19.419 1.00 60.81 276 LYS A CA 1
ATOM 2156 C C . LYS A 1 276 ? -3.043 4.002 -20.927 1.00 60.81 276 LYS A C 1
ATOM 2158 O O . LYS A 1 276 ? -3.607 3.127 -21.583 1.00 60.81 276 LYS A O 1
ATOM 2163 N N . GLY A 1 277 ? -2.341 4.994 -21.474 1.00 71.88 277 GLY A N 1
ATOM 2164 C CA . GLY A 1 277 ? -1.915 4.923 -22.866 1.00 71.88 277 GLY A CA 1
ATOM 2165 C C . GLY A 1 277 ? -1.192 3.595 -23.025 1.00 71.88 277 GLY A C 1
ATOM 2166 O O . GLY A 1 277 ? -0.206 3.364 -22.324 1.00 71.88 277 GLY A O 1
ATOM 2167 N N . GLN A 1 278 ? -1.760 2.689 -23.819 1.00 78.31 278 GLN A N 1
ATOM 2168 C CA . GLN A 1 278 ? -1.160 1.387 -24.046 1.00 78.31 278 GLN A CA 1
ATOM 2169 C C . GLN A 1 278 ? 0.188 1.656 -24.698 1.00 78.31 278 GLN A C 1
ATOM 2171 O O . GLN A 1 278 ? 0.265 2.274 -25.760 1.00 78.31 278 GLN A O 1
ATOM 2176 N N . LEU A 1 279 ? 1.258 1.294 -24.000 1.00 83.81 279 LEU A N 1
ATOM 2177 C CA . LEU A 1 279 ? 2.587 1.407 -24.556 1.00 83.81 279 LEU A CA 1
ATOM 2178 C C . LEU A 1 279 ? 2.704 0.305 -25.605 1.00 83.81 279 LEU A C 1
ATOM 2180 O O . LEU A 1 279 ? 2.799 -0.865 -25.253 1.00 83.81 279 LEU A O 1
ATOM 2184 N N . THR A 1 280 ? 2.652 0.666 -26.884 1.00 91.12 280 THR A N 1
ATOM 2185 C CA . THR A 1 280 ? 2.914 -0.289 -27.962 1.00 91.12 280 THR A CA 1
ATOM 2186 C C . THR A 1 280 ? 4.364 -0.745 -27.848 1.00 91.12 280 THR A C 1
ATOM 2188 O O . THR A 1 280 ? 5.281 0.072 -27.975 1.00 91.12 280 THR A O 1
ATOM 2191 N N . ILE A 1 281 ? 4.572 -2.025 -27.552 1.00 90.88 281 ILE A N 1
ATOM 2192 C CA . ILE A 1 281 ? 5.897 -2.642 -27.511 1.00 90.88 281 ILE A CA 1
ATOM 2193 C C . ILE A 1 281 ? 6.260 -3.045 -28.936 1.00 90.88 281 ILE A C 1
ATOM 2195 O O . ILE A 1 281 ? 5.446 -3.596 -29.671 1.00 90.88 281 ILE A O 1
ATOM 2199 N N . SER A 1 282 ? 7.482 -2.725 -29.346 1.00 92.44 282 SER A N 1
ATOM 2200 C CA . SER A 1 282 ? 8.001 -3.154 -30.633 1.00 92.44 282 SER A CA 1
ATOM 2201 C C . SER A 1 282 ? 8.232 -4.664 -30.591 1.00 92.44 282 SER A C 1
ATOM 2203 O O . SER A 1 282 ? 9.066 -5.135 -29.821 1.00 92.44 282 SER A O 1
ATOM 2205 N N . GLU A 1 283 ? 7.521 -5.409 -31.437 1.00 89.88 283 GLU A N 1
ATOM 2206 C CA . GLU A 1 283 ? 7.634 -6.869 -31.571 1.00 89.88 283 GLU A CA 1
ATOM 2207 C C . GLU A 1 283 ? 9.094 -7.302 -31.772 1.00 89.88 283 GLU A C 1
ATOM 2209 O O . GLU A 1 283 ? 9.656 -8.066 -30.986 1.00 89.88 283 GLU A O 1
ATOM 2214 N N . GLY A 1 284 ? 9.771 -6.663 -32.729 1.00 88.25 284 GLY A N 1
ATOM 2215 C CA . GLY A 1 284 ? 11.201 -6.811 -32.984 1.00 88.25 284 GLY A CA 1
ATOM 2216 C C . GLY A 1 284 ? 12.117 -6.205 -31.915 1.00 88.25 284 GLY A C 1
ATOM 2217 O O . GLY A 1 284 ? 13.288 -5.985 -32.187 1.00 88.25 284 GLY A O 1
ATOM 2218 N N . HIS A 1 285 ? 11.644 -5.892 -30.716 1.00 89.94 285 HIS A N 1
ATOM 2219 C CA . HIS A 1 285 ? 12.480 -5.568 -29.558 1.00 89.94 285 HIS A CA 1
ATOM 2220 C C . HIS A 1 285 ? 11.911 -6.156 -28.259 1.00 89.94 285 HIS A C 1
ATOM 2222 O O . HIS A 1 285 ? 12.386 -5.803 -27.178 1.00 89.94 285 HIS A O 1
ATOM 2228 N N . SER A 1 286 ? 10.912 -7.038 -28.352 1.00 90.19 286 SER A N 1
ATOM 2229 C CA . SER A 1 286 ? 10.330 -7.727 -27.203 1.00 90.19 286 SER A CA 1
ATOM 2230 C C . SER A 1 286 ? 11.293 -8.787 -26.670 1.00 90.19 286 SER A C 1
ATOM 2232 O O . SER A 1 286 ? 11.995 -9.454 -27.435 1.00 90.19 286 SER A O 1
ATOM 2234 N N . THR A 1 287 ? 11.325 -8.962 -25.351 1.00 89.00 287 THR A N 1
ATOM 2235 C CA . THR A 1 287 ? 12.130 -10.009 -24.705 1.00 89.00 287 THR A CA 1
ATOM 2236 C C . THR A 1 287 ? 11.607 -11.415 -24.969 1.00 89.00 287 THR A C 1
ATOM 2238 O O . THR A 1 287 ? 12.386 -12.362 -24.886 1.00 89.00 287 THR A O 1
ATOM 2241 N N . ARG A 1 288 ? 10.343 -11.561 -25.397 1.00 87.31 288 ARG A N 1
ATOM 2242 C CA . ARG A 1 288 ? 9.769 -12.842 -25.852 1.00 87.31 288 ARG A CA 1
ATOM 2243 C C . ARG A 1 288 ? 10.626 -13.508 -26.924 1.00 87.31 288 ARG A C 1
ATOM 2245 O O . ARG A 1 288 ? 10.869 -14.709 -26.879 1.00 87.31 288 ARG A O 1
ATOM 2252 N N . MET A 1 289 ? 11.185 -12.700 -27.823 1.00 86.00 289 MET A N 1
ATOM 2253 C CA . MET A 1 289 ? 12.063 -13.170 -28.894 1.00 86.00 289 MET A CA 1
ATOM 2254 C C . MET A 1 289 ? 13.391 -13.767 -28.401 1.00 86.00 289 MET A C 1
ATOM 2256 O O . MET A 1 289 ? 14.098 -14.371 -29.199 1.00 86.00 289 MET A O 1
ATOM 2260 N N . ALA A 1 290 ? 13.779 -13.556 -27.138 1.00 86.94 290 ALA A N 1
ATOM 2261 C CA . ALA A 1 290 ? 14.986 -14.149 -26.560 1.00 86.94 290 ALA A CA 1
ATOM 2262 C C . ALA A 1 290 ? 14.728 -15.507 -25.882 1.00 86.94 290 ALA A C 1
ATOM 2264 O O . ALA A 1 290 ? 15.671 -16.272 -25.710 1.00 86.94 290 ALA A O 1
ATOM 2265 N N . ILE A 1 291 ? 13.482 -15.789 -25.478 1.00 80.56 291 ILE A N 1
ATOM 2266 C CA . ILE A 1 291 ? 13.103 -17.001 -24.725 1.00 80.56 291 ILE A CA 1
ATOM 2267 C C . ILE A 1 291 ? 12.368 -18.015 -25.619 1.00 80.56 291 ILE A C 1
ATOM 2269 O O . ILE A 1 291 ? 12.303 -19.196 -25.282 1.00 80.56 291 ILE A O 1
ATOM 2273 N N . GLY A 1 292 ? 11.824 -17.573 -26.757 1.00 75.31 292 GLY A N 1
ATOM 2274 C CA . GLY A 1 292 ? 11.094 -18.442 -27.674 1.00 75.31 292 GLY A CA 1
ATOM 2275 C C . GLY A 1 292 ? 11.937 -19.640 -28.132 1.00 75.31 292 GLY A C 1
ATOM 2276 O O . GLY A 1 292 ? 13.130 -19.465 -28.409 1.00 75.31 292 GLY A O 1
ATOM 2277 N N . PRO A 1 293 ? 11.349 -20.851 -28.219 1.00 69.31 293 PRO A N 1
ATOM 2278 C CA . PRO A 1 293 ? 12.003 -21.954 -28.904 1.00 69.31 293 PRO A CA 1
ATOM 2279 C C . PRO A 1 293 ? 12.396 -21.458 -30.294 1.00 69.31 293 PRO A C 1
ATOM 2281 O O . PRO A 1 293 ? 11.627 -20.740 -30.935 1.00 69.31 293 PRO A O 1
ATOM 2284 N N . LEU A 1 294 ? 13.609 -21.792 -30.735 1.00 66.75 294 LEU A N 1
ATOM 2285 C CA . LEU A 1 294 ? 13.983 -21.645 -32.134 1.00 66.75 294 LEU A CA 1
ATOM 2286 C C . LEU A 1 294 ? 13.048 -22.577 -32.902 1.00 66.75 294 LEU A C 1
ATOM 2288 O O . LEU A 1 294 ? 13.357 -23.748 -33.096 1.00 66.75 294 LEU A O 1
ATOM 2292 N N . GLU A 1 295 ? 11.858 -22.088 -33.240 1.00 61.81 295 GLU A N 1
ATOM 2293 C CA . GLU A 1 295 ? 11.022 -22.714 -34.240 1.00 61.81 295 GLU A CA 1
ATOM 2294 C C . GLU A 1 295 ? 11.833 -22.588 -35.520 1.00 61.81 295 GLU A C 1
ATOM 2296 O O . GLU A 1 295 ? 11.876 -21.539 -36.169 1.00 61.81 295 GLU A O 1
ATOM 2301 N N . GLU A 1 296 ? 12.598 -23.645 -35.794 1.00 60.25 296 GLU A N 1
ATOM 2302 C CA . GLU A 1 296 ? 13.140 -23.928 -37.104 1.00 60.25 296 GLU A CA 1
ATOM 2303 C C . GLU A 1 296 ? 11.931 -23.899 -38.028 1.00 60.25 296 GLU A C 1
ATOM 2305 O O . GLU A 1 296 ? 11.137 -24.834 -38.102 1.00 60.25 296 GLU A O 1
ATOM 2310 N N . THR A 1 297 ? 11.733 -22.741 -38.649 1.00 53.94 297 THR A N 1
ATOM 2311 C CA . THR A 1 297 ? 10.779 -22.537 -39.720 1.00 53.94 297 THR A CA 1
ATOM 2312 C C . THR A 1 297 ? 11.328 -23.334 -40.889 1.00 53.94 297 THR A C 1
ATOM 2314 O O . THR A 1 297 ? 11.968 -22.802 -41.794 1.00 53.94 297 THR A O 1
ATOM 2317 N N . GLU A 1 298 ? 11.140 -24.653 -40.831 1.00 54.84 298 GLU A N 1
ATOM 2318 C CA . GLU A 1 298 ? 11.207 -25.503 -41.999 1.00 54.84 298 GLU A CA 1
ATOM 2319 C C . GLU A 1 298 ? 10.196 -24.910 -42.973 1.00 54.84 298 GLU A C 1
ATOM 2321 O O . GLU A 1 298 ? 8.983 -24.983 -42.786 1.00 54.84 298 GLU A O 1
ATOM 2326 N N . SER A 1 299 ? 10.719 -24.204 -43.971 1.00 48.84 299 SER A N 1
ATOM 2327 C CA . SER A 1 299 ? 9.951 -23.603 -45.042 1.00 48.84 299 SER A CA 1
ATOM 2328 C C . SER A 1 299 ? 9.313 -24.725 -45.858 1.00 48.84 299 SER A C 1
ATOM 2330 O O . SER A 1 299 ? 9.849 -25.139 -46.889 1.00 48.84 299 SER A O 1
ATOM 2332 N N . THR A 1 300 ? 8.179 -25.248 -45.401 1.00 45.09 300 THR A N 1
ATOM 2333 C CA . THR A 1 300 ? 7.288 -26.046 -46.232 1.00 45.09 300 THR A CA 1
ATOM 2334 C C . THR A 1 300 ? 6.642 -25.081 -47.211 1.00 45.09 300 THR A C 1
ATOM 2336 O O . THR A 1 300 ? 5.626 -24.448 -46.926 1.00 45.09 300 THR A O 1
ATOM 2339 N N . ALA A 1 301 ? 7.303 -24.907 -48.353 1.00 52.41 301 ALA A N 1
ATOM 2340 C CA . ALA A 1 301 ? 6.669 -24.412 -49.558 1.00 52.41 301 ALA A CA 1
ATOM 2341 C C . ALA A 1 301 ? 5.596 -25.436 -49.942 1.00 52.41 301 ALA A C 1
ATOM 2343 O O . ALA A 1 301 ? 5.912 -26.433 -50.588 1.00 52.41 301 ALA A O 1
ATOM 2344 N N . ASP A 1 302 ? 4.366 -25.226 -49.480 1.00 50.81 302 ASP A N 1
ATOM 2345 C CA . ASP A 1 302 ? 3.214 -25.954 -49.990 1.00 50.81 302 ASP A CA 1
ATOM 2346 C C . ASP A 1 302 ? 2.187 -24.975 -50.548 1.00 50.81 302 ASP A C 1
ATOM 2348 O O . ASP A 1 302 ? 1.819 -23.965 -49.946 1.00 50.81 302 ASP A O 1
ATOM 2352 N N . ASP A 1 303 ? 1.835 -25.290 -51.779 1.00 59.50 303 ASP A N 1
ATOM 2353 C CA . ASP A 1 303 ? 1.141 -24.510 -52.777 1.00 59.50 303 ASP A CA 1
ATOM 2354 C C . ASP A 1 303 ? -0.320 -24.953 -52.711 1.00 59.50 303 ASP A C 1
ATOM 2356 O O . ASP A 1 303 ? -0.640 -26.105 -53.002 1.00 59.50 303 ASP A O 1
ATOM 2360 N N . SER A 1 304 ? -1.229 -24.094 -52.252 1.00 53.59 304 SER A N 1
ATOM 2361 C CA . SER A 1 304 ? -2.659 -24.385 -52.389 1.00 53.59 304 SER A CA 1
ATOM 2362 C C . SER A 1 304 ? -3.495 -23.123 -52.530 1.00 53.59 304 SER A C 1
ATOM 2364 O O . SER A 1 304 ? -3.655 -22.297 -51.630 1.00 53.59 304 SER A O 1
ATOM 2366 N N . GLU A 1 305 ? -4.025 -23.007 -53.741 1.00 56.50 305 GLU A N 1
ATOM 2367 C CA . GLU A 1 305 ? -5.027 -22.056 -54.172 1.00 56.50 305 GLU A CA 1
ATOM 2368 C C . GLU A 1 305 ? -6.349 -22.232 -53.402 1.00 56.50 305 GLU A C 1
ATOM 2370 O O . GLU A 1 305 ? -6.821 -23.337 -53.155 1.00 56.50 305 GLU A O 1
ATOM 2375 N N . LYS A 1 306 ? -6.905 -21.074 -53.034 1.00 49.53 306 LYS A N 1
ATOM 2376 C CA . LYS A 1 306 ? -8.319 -20.673 -52.942 1.00 49.53 306 LYS A CA 1
ATOM 2377 C C . LYS A 1 306 ? -9.385 -21.771 -53.099 1.00 49.53 306 LYS A C 1
ATOM 2379 O O . LYS A 1 306 ? -9.451 -22.412 -54.135 1.00 49.53 306 LYS A O 1
ATOM 2384 N N . ASP A 1 307 ? -10.379 -21.743 -52.209 1.00 44.97 307 ASP A N 1
ATOM 2385 C CA . ASP A 1 307 ? -11.729 -21.385 -52.658 1.00 44.97 307 ASP A CA 1
ATOM 2386 C C . ASP A 1 307 ? -12.603 -20.787 -51.547 1.00 44.97 307 ASP A C 1
ATOM 2388 O O . ASP A 1 307 ? -12.517 -21.119 -50.366 1.00 44.97 307 ASP A O 1
ATOM 2392 N N . ILE A 1 308 ? -13.381 -19.805 -51.989 1.00 49.22 308 ILE A N 1
ATOM 2393 C CA . ILE A 1 308 ? -14.282 -18.917 -51.261 1.00 49.22 308 ILE A CA 1
ATOM 2394 C C . ILE A 1 308 ? -15.652 -19.585 -51.214 1.00 49.22 308 ILE A C 1
ATOM 2396 O O . ILE A 1 308 ? -16.155 -19.939 -52.272 1.00 49.22 308 ILE A O 1
ATOM 2400 N N . GLU A 1 309 ? -16.322 -19.615 -50.060 1.00 50.19 309 GLU A N 1
ATOM 2401 C CA . GLU A 1 309 ? -17.783 -19.525 -50.068 1.00 50.19 309 GLU A CA 1
ATOM 2402 C C . GLU A 1 309 ? -18.337 -18.853 -48.807 1.00 50.19 309 GLU A C 1
ATOM 2404 O O . GLU A 1 309 ? -17.948 -19.114 -47.671 1.00 50.19 309 GLU A O 1
ATOM 2409 N N . SER A 1 310 ? -19.202 -17.887 -49.090 1.00 51.06 310 SER A N 1
ATOM 2410 C CA . SER A 1 310 ? -19.946 -17.002 -48.210 1.00 51.06 310 SER A CA 1
ATOM 2411 C C . SER A 1 310 ? -21.124 -17.713 -47.553 1.00 51.06 310 SER A C 1
ATOM 2413 O O . SER A 1 310 ? -21.849 -18.413 -48.256 1.00 51.06 310 SER A O 1
ATOM 2415 N N . ASP A 1 311 ? -21.425 -17.401 -46.292 1.00 49.66 311 ASP A N 1
ATOM 2416 C CA . ASP A 1 311 ? -22.776 -17.621 -45.770 1.00 49.66 311 ASP A CA 1
ATOM 2417 C C . ASP A 1 311 ? -23.259 -16.421 -44.942 1.00 49.66 311 ASP A C 1
ATOM 2419 O O . ASP A 1 311 ? -22.630 -15.997 -43.968 1.00 49.66 311 ASP A O 1
ATOM 2423 N N . GLN A 1 312 ? -24.358 -15.829 -45.412 1.00 50.62 312 GLN A N 1
ATOM 2424 C CA . GLN A 1 312 ? -25.081 -14.715 -44.807 1.00 50.62 312 GLN A CA 1
ATOM 2425 C C . GLN A 1 312 ? -26.213 -15.290 -43.954 1.00 50.62 312 GLN A C 1
ATOM 2427 O O . GLN A 1 312 ? -27.221 -15.751 -44.482 1.00 50.62 312 GLN A O 1
ATOM 2432 N N . GLY A 1 313 ? -26.068 -15.213 -42.631 1.00 43.62 313 GLY A N 1
ATOM 2433 C CA . GLY A 1 313 ? -27.115 -15.556 -41.670 1.00 43.62 313 GLY A CA 1
ATOM 2434 C C . GLY A 1 313 ? -27.753 -14.313 -41.058 1.00 43.62 313 GLY A C 1
ATOM 2435 O O . GLY A 1 313 ? -27.274 -13.796 -40.052 1.00 43.62 313 GLY A O 1
ATOM 2436 N N . ASP A 1 314 ? -28.824 -13.852 -41.694 1.00 50.00 314 ASP A N 1
ATOM 2437 C CA . ASP A 1 314 ? -29.829 -12.905 -41.201 1.00 50.00 314 ASP A CA 1
ATOM 2438 C C . ASP A 1 314 ? -30.661 -13.560 -40.075 1.00 50.00 314 ASP A C 1
ATOM 2440 O O . ASP A 1 314 ? -31.040 -14.715 -40.240 1.00 50.00 314 ASP A O 1
ATOM 2444 N N . ILE A 1 315 ? -30.941 -12.872 -38.954 1.00 46.44 315 ILE A N 1
ATOM 2445 C CA . ILE A 1 315 ? -32.064 -13.172 -38.030 1.00 46.44 315 ILE A CA 1
ATOM 2446 C C . ILE A 1 315 ? -32.321 -11.989 -37.065 1.00 46.44 315 ILE A C 1
ATOM 2448 O O . ILE A 1 315 ? -31.602 -11.722 -36.104 1.00 46.44 315 ILE A O 1
ATOM 2452 N N . SER A 1 316 ? -33.382 -11.263 -37.416 1.00 44.44 316 SER A N 1
ATOM 2453 C CA . SER A 1 316 ? -34.473 -10.676 -36.618 1.00 44.44 316 SER A CA 1
ATOM 2454 C C . SER A 1 316 ? -34.278 -10.237 -35.152 1.00 44.44 316 SER A C 1
ATOM 2456 O O . SER A 1 316 ? -34.152 -11.043 -34.232 1.00 44.44 316 SER A O 1
ATOM 2458 N N . SER A 1 317 ? -34.486 -8.931 -34.967 1.00 46.75 317 SER A N 1
ATOM 2459 C CA . SER A 1 317 ? -35.405 -8.242 -34.041 1.00 46.75 317 SER A CA 1
ATOM 2460 C C . SER A 1 317 ? -36.126 -9.035 -32.939 1.00 46.75 317 SER A C 1
ATOM 2462 O O . SER A 1 317 ? -36.932 -9.920 -33.220 1.00 46.75 317 SER A O 1
ATOM 2464 N N . ALA A 1 318 ? -36.003 -8.547 -31.699 1.00 47.00 318 ALA A N 1
ATOM 2465 C CA . ALA A 1 318 ? -37.034 -8.683 -30.670 1.00 47.00 318 ALA A CA 1
ATOM 2466 C C . ALA A 1 318 ? -37.068 -7.434 -29.769 1.00 47.00 318 ALA A C 1
ATOM 2468 O O . ALA A 1 318 ? -36.123 -7.138 -29.039 1.00 47.00 318 ALA A O 1
ATOM 2469 N N . GLU A 1 319 ? -38.182 -6.707 -29.859 1.00 53.72 319 GLU A N 1
ATOM 2470 C CA . GLU A 1 319 ? -38.625 -5.647 -28.953 1.00 53.72 319 GLU A CA 1
ATOM 2471 C C . GLU A 1 319 ? -39.061 -6.249 -27.611 1.00 53.72 319 GLU A C 1
ATOM 2473 O O . GLU A 1 319 ? -39.864 -7.178 -27.625 1.00 53.72 319 GLU A O 1
ATOM 2478 N N . VAL A 1 320 ? -38.642 -5.695 -26.463 1.00 46.50 320 VAL A N 1
ATOM 2479 C CA . VAL A 1 320 ? -39.370 -5.877 -25.190 1.00 46.50 320 VAL A CA 1
ATOM 2480 C C . VAL A 1 320 ? -39.226 -4.650 -24.272 1.00 46.50 320 VAL A C 1
ATOM 2482 O O . VAL A 1 320 ? -38.201 -4.446 -23.630 1.00 46.50 320 VAL A O 1
ATOM 2485 N N . LEU A 1 321 ? -40.324 -3.888 -24.232 1.00 46.41 321 LEU A N 1
ATOM 2486 C CA . LEU A 1 321 ? -41.029 -3.283 -23.089 1.00 46.41 321 LEU A CA 1
ATOM 2487 C C . LEU A 1 321 ? -40.261 -2.432 -22.061 1.00 46.41 321 LEU A C 1
ATOM 2489 O O . LEU A 1 321 ? -39.600 -2.919 -21.144 1.00 46.41 321 LEU A O 1
ATOM 2493 N N . GLU A 1 322 ? -40.546 -1.134 -22.151 1.00 47.00 322 GLU A N 1
ATOM 2494 C CA . GLU A 1 322 ? -40.404 -0.131 -21.102 1.00 47.00 322 GLU A CA 1
ATOM 2495 C C . GLU A 1 322 ? -41.325 -0.445 -19.910 1.00 47.00 322 GLU A C 1
ATOM 2497 O O . GLU A 1 322 ? -42.521 -0.697 -20.063 1.00 47.00 322 GLU A O 1
ATOM 2502 N N . GLY A 1 323 ? -40.753 -0.414 -18.706 1.00 44.00 323 GLY A N 1
ATOM 2503 C CA . GLY A 1 323 ? -41.471 -0.495 -17.439 1.00 44.00 323 GLY A CA 1
ATOM 2504 C C . GLY A 1 323 ? -41.085 0.684 -16.555 1.00 44.00 323 GLY A C 1
ATOM 2505 O O . GLY A 1 323 ? -40.034 0.670 -15.914 1.00 44.00 323 GLY A O 1
ATOM 2506 N N . GLU A 1 324 ? -41.937 1.706 -16.536 1.00 49.25 324 GLU A N 1
ATOM 2507 C CA . GLU A 1 324 ? -41.847 2.848 -15.631 1.00 49.25 324 GLU A CA 1
ATOM 2508 C C . GLU A 1 324 ? -42.224 2.433 -14.200 1.00 49.25 324 GLU A C 1
ATOM 2510 O O . GLU A 1 324 ? -43.310 1.910 -13.949 1.00 49.25 324 GLU A O 1
ATOM 2515 N N . ALA A 1 325 ? -41.342 2.703 -13.234 1.00 47.09 325 ALA A N 1
ATOM 2516 C CA . ALA A 1 325 ? -41.644 2.595 -11.809 1.00 47.09 325 ALA A CA 1
ATOM 2517 C C . ALA A 1 325 ? -41.304 3.915 -11.105 1.00 47.09 325 ALA A C 1
ATOM 2519 O O . ALA A 1 325 ? -40.160 4.375 -11.102 1.00 47.09 325 ALA A O 1
ATOM 2520 N N . GLY A 1 326 ? -42.347 4.522 -10.535 1.00 45.31 326 GLY A N 1
ATOM 2521 C CA . GLY A 1 326 ? -42.356 5.850 -9.936 1.00 45.31 326 GLY A CA 1
ATOM 2522 C C . GLY A 1 326 ? -41.368 6.039 -8.786 1.00 45.31 326 GLY A C 1
ATOM 2523 O O . GLY A 1 326 ? -41.220 5.202 -7.894 1.00 45.31 326 GLY A O 1
ATOM 2524 N N . LYS A 1 327 ? -40.723 7.206 -8.797 1.00 45.19 327 LYS A N 1
ATOM 2525 C CA . LYS A 1 327 ? -39.777 7.658 -7.781 1.00 45.19 327 LYS A CA 1
ATOM 2526 C C . LYS A 1 327 ? -40.459 8.724 -6.922 1.00 45.19 327 LYS A C 1
ATOM 2528 O O . LYS A 1 327 ? -40.728 9.826 -7.388 1.00 45.19 327 LYS A O 1
ATOM 2533 N N . ALA A 1 328 ? -40.763 8.371 -5.676 1.00 44.69 328 ALA A N 1
ATOM 2534 C CA . ALA A 1 328 ? -41.258 9.303 -4.671 1.00 44.69 328 ALA A CA 1
ATOM 2535 C C . ALA A 1 328 ? -40.134 10.261 -4.241 1.00 44.69 328 ALA A C 1
ATOM 2537 O O . ALA A 1 328 ? -39.027 9.827 -3.914 1.00 44.69 328 ALA A O 1
ATOM 2538 N N . ALA A 1 329 ? -40.433 11.559 -4.260 1.00 40.72 329 ALA A N 1
ATOM 2539 C CA . ALA A 1 329 ? -39.549 12.625 -3.811 1.00 40.72 329 ALA A CA 1
ATOM 2540 C C . ALA A 1 329 ? -39.455 12.640 -2.276 1.00 40.72 329 ALA A C 1
ATOM 2542 O O . ALA A 1 329 ? -40.473 12.665 -1.584 1.00 40.72 329 ALA A O 1
ATOM 2543 N N . ALA A 1 330 ? -38.229 12.644 -1.756 1.00 52.53 330 ALA A N 1
ATOM 2544 C CA . ALA A 1 330 ? -37.919 12.968 -0.367 1.00 52.53 330 ALA A CA 1
ATOM 2545 C C . ALA A 1 330 ? -37.264 14.363 -0.318 1.00 52.53 330 ALA A C 1
ATOM 2547 O O . ALA A 1 330 ? -36.590 14.729 -1.281 1.00 52.53 330 ALA A O 1
ATOM 2548 N N . PRO A 1 331 ? -37.472 15.144 0.758 1.00 51.66 331 PRO A N 1
ATOM 2549 C CA . PRO A 1 331 ? -37.036 16.535 0.833 1.00 51.66 331 PRO A CA 1
ATOM 2550 C C . PRO A 1 331 ? -35.516 16.675 0.993 1.00 51.66 331 PRO A C 1
ATOM 2552 O O . PRO A 1 331 ? -34.896 15.963 1.788 1.00 51.66 331 PRO A O 1
ATOM 2555 N N . ASP A 1 332 ? -34.964 17.634 0.246 1.00 37.75 332 ASP A N 1
ATOM 2556 C CA . ASP A 1 332 ? -33.585 18.112 0.314 1.00 37.75 332 ASP A CA 1
ATOM 2557 C C . ASP A 1 332 ? -33.244 18.628 1.717 1.00 37.75 332 ASP A C 1
ATOM 2559 O O . ASP A 1 332 ? -33.915 19.505 2.265 1.00 37.75 332 ASP A O 1
ATOM 2563 N N . VAL A 1 333 ? -32.167 18.088 2.286 1.00 51.66 333 VAL A N 1
ATOM 2564 C CA . VAL A 1 333 ? -31.464 18.672 3.428 1.00 51.66 333 VAL A CA 1
ATOM 2565 C C . VAL A 1 333 ? -30.119 19.142 2.896 1.00 51.66 333 VAL A C 1
ATOM 2567 O O . VAL A 1 333 ? -29.252 18.335 2.565 1.00 51.66 333 VAL A O 1
ATOM 2570 N N . GLU A 1 334 ? -29.995 20.456 2.770 1.00 45.62 334 GLU A N 1
ATOM 2571 C CA . GLU A 1 334 ? -28.828 21.170 2.264 1.00 45.62 334 GLU A CA 1
ATOM 2572 C C . GLU A 1 334 ? -27.717 21.161 3.335 1.00 45.62 334 GLU A C 1
ATOM 2574 O O . GLU A 1 334 ? -27.705 21.975 4.257 1.00 45.62 334 GLU A O 1
ATOM 2579 N N . GLU A 1 335 ? -26.798 20.192 3.260 1.00 48.72 335 GLU A N 1
ATOM 2580 C CA . GLU A 1 335 ? -25.523 20.234 3.988 1.00 48.72 335 GLU A CA 1
ATOM 2581 C C . GLU A 1 335 ? -24.475 20.927 3.105 1.00 48.72 335 GLU A C 1
ATOM 2583 O O . GLU A 1 335 ? -24.059 20.400 2.076 1.00 48.72 335 GLU A O 1
ATOM 2588 N N . GLN A 1 336 ? -24.053 22.128 3.515 1.00 42.41 336 GLN A N 1
ATOM 2589 C CA . GLN A 1 336 ? -22.914 22.838 2.931 1.00 42.41 336 GLN A CA 1
ATOM 2590 C C . GLN A 1 336 ? -21.610 22.097 3.255 1.00 42.41 336 GLN A C 1
ATOM 2592 O O . GLN A 1 336 ? -21.167 22.078 4.407 1.00 42.41 336 GLN A O 1
ATOM 2597 N N . GLU A 1 337 ? -20.982 21.516 2.233 1.00 49.09 337 GLU A N 1
ATOM 2598 C CA . GLU A 1 337 ? -19.595 21.054 2.295 1.00 49.09 337 GLU A CA 1
ATOM 2599 C C . GLU A 1 337 ? -18.622 22.214 1.999 1.00 49.09 337 GLU A C 1
ATOM 2601 O O . GLU A 1 337 ? -18.925 23.077 1.172 1.00 49.09 337 GLU A O 1
ATOM 2606 N N . PRO A 1 338 ? -17.462 22.275 2.678 1.00 45.28 338 PRO A N 1
ATOM 2607 C CA . PRO A 1 338 ? -16.427 23.262 2.393 1.00 45.28 338 PRO A CA 1
ATOM 2608 C C . PRO A 1 338 ? -15.627 22.898 1.133 1.00 45.28 338 PRO A C 1
ATOM 2610 O O . PRO A 1 338 ? -15.286 21.735 0.926 1.00 45.28 338 PRO A O 1
ATOM 2613 N N . ASP A 1 339 ? -15.290 23.920 0.343 1.00 36.34 339 ASP A N 1
ATOM 2614 C CA . ASP A 1 339 ? -14.438 23.838 -0.848 1.00 36.34 339 ASP A CA 1
ATOM 2615 C C . ASP A 1 339 ? -13.093 23.150 -0.547 1.00 36.34 339 ASP A C 1
ATOM 2617 O O . ASP A 1 339 ? -12.242 23.691 0.166 1.00 36.34 339 ASP A O 1
ATOM 2621 N N . GLU A 1 340 ? -12.889 21.958 -1.116 1.00 41.62 340 GLU A N 1
ATOM 2622 C CA . GLU A 1 340 ? -11.587 21.293 -1.151 1.00 41.62 340 GLU A CA 1
ATOM 2623 C C . GLU A 1 340 ? -10.788 21.746 -2.380 1.00 41.62 340 GLU A C 1
ATOM 2625 O O . GLU A 1 340 ? -11.160 21.541 -3.538 1.00 41.62 340 GLU A O 1
ATOM 2630 N N . GLU A 1 341 ? -9.648 22.366 -2.092 1.00 39.12 341 GLU A N 1
ATOM 2631 C CA . GLU A 1 341 ? -8.639 22.803 -3.045 1.00 39.12 341 GLU A CA 1
ATOM 2632 C C . GLU A 1 341 ? -8.045 21.597 -3.795 1.00 39.12 341 GLU A C 1
ATOM 2634 O O . GLU A 1 341 ? -7.385 20.719 -3.232 1.00 39.12 341 GLU A O 1
ATOM 2639 N N . ARG A 1 342 ? -8.312 21.547 -5.101 1.00 32.53 342 ARG A N 1
ATOM 2640 C CA . ARG A 1 342 ? -7.870 20.496 -6.018 1.00 32.53 342 ARG A CA 1
ATOM 2641 C C . ARG A 1 342 ? -6.375 20.637 -6.309 1.00 32.53 342 ARG A C 1
ATOM 2643 O O . ARG A 1 342 ? -5.970 21.488 -7.094 1.00 32.53 342 ARG A O 1
ATOM 2650 N N . VAL A 1 343 ? -5.565 19.761 -5.720 1.00 35.16 343 VAL A N 1
ATOM 2651 C CA . VAL A 1 343 ? -4.147 19.604 -6.072 1.00 35.16 343 VAL A CA 1
ATOM 2652 C C . VAL A 1 343 ? -4.028 18.615 -7.234 1.00 35.16 343 VAL A C 1
ATOM 2654 O O . VAL A 1 343 ? -4.410 17.449 -7.116 1.00 35.16 343 VAL A O 1
ATOM 2657 N N . ASP A 1 344 ? -3.502 19.075 -8.368 1.00 28.88 344 ASP A N 1
ATOM 2658 C CA . ASP A 1 344 ? -3.242 18.236 -9.537 1.00 28.88 344 ASP A CA 1
ATOM 2659 C C . ASP A 1 344 ? -2.064 17.283 -9.273 1.00 28.88 344 ASP A C 1
ATOM 2661 O O . ASP A 1 344 ? -0.910 17.689 -9.138 1.00 28.88 344 ASP A O 1
ATOM 2665 N N . VAL A 1 345 ? -2.360 15.982 -9.204 1.00 34.34 345 VAL A N 1
ATOM 2666 C CA . VAL A 1 345 ? -1.361 14.914 -9.061 1.00 34.34 345 VAL A CA 1
ATOM 2667 C C . VAL A 1 345 ? -0.979 14.389 -10.447 1.00 34.34 345 VAL A C 1
ATOM 2669 O O . VAL A 1 345 ? -1.814 13.837 -11.170 1.00 34.34 345 VAL A O 1
ATOM 2672 N N . ALA A 1 346 ? 0.297 14.547 -10.807 1.00 33.66 346 ALA A N 1
ATOM 2673 C CA . ALA A 1 346 ? 0.885 14.041 -12.044 1.00 33.66 346 ALA A CA 1
ATOM 2674 C C . ALA A 1 346 ? 0.764 12.507 -12.162 1.00 33.66 346 ALA A C 1
ATOM 2676 O O . ALA A 1 346 ? 0.888 11.765 -11.187 1.00 33.66 346 ALA A O 1
ATOM 2677 N N . ALA A 1 347 ? 0.507 12.024 -13.379 1.00 33.41 347 ALA A N 1
ATOM 2678 C CA . ALA A 1 347 ? 0.304 10.611 -13.673 1.00 33.41 347 ALA A CA 1
ATOM 2679 C C . ALA A 1 347 ? 1.620 9.814 -13.607 1.00 33.41 347 ALA A C 1
ATOM 2681 O O . ALA A 1 347 ? 2.532 10.058 -14.393 1.00 33.41 347 ALA A O 1
ATOM 2682 N N . SER A 1 348 ? 1.693 8.817 -12.722 1.00 33.84 348 SER A N 1
ATOM 2683 C CA . SER A 1 348 ? 2.779 7.834 -12.667 1.00 33.84 348 SER A CA 1
ATOM 2684 C C . SER A 1 348 ? 2.337 6.502 -13.289 1.00 33.84 348 SER A C 1
ATOM 2686 O O . SER A 1 348 ? 1.338 5.893 -12.897 1.00 33.84 348 SER A O 1
ATOM 2688 N N . GLY A 1 349 ? 3.067 6.063 -14.315 1.00 36.19 349 GLY A N 1
ATOM 2689 C CA . GLY A 1 349 ? 3.058 4.685 -14.810 1.00 36.19 349 GLY A CA 1
ATOM 2690 C C . GLY A 1 349 ? 4.308 3.972 -14.299 1.00 36.19 349 GLY A C 1
ATOM 2691 O O . GLY A 1 349 ? 5.354 4.605 -14.198 1.00 36.19 349 GLY A O 1
ATOM 2692 N N . GLN A 1 350 ? 4.183 2.697 -13.934 1.00 37.56 350 GLN A N 1
ATOM 2693 C CA . GLN A 1 350 ? 5.276 1.879 -13.401 1.00 37.56 350 GLN A CA 1
ATOM 2694 C C . GLN A 1 350 ? 5.962 1.173 -14.570 1.00 37.56 350 GLN A C 1
ATOM 2696 O O . GLN A 1 350 ? 5.275 0.532 -15.364 1.00 37.56 350 GLN A O 1
ATOM 2701 N N . TRP A 1 351 ? 7.279 1.329 -14.688 1.00 46.16 351 TRP A N 1
ATOM 2702 C CA . TRP A 1 351 ? 8.094 0.725 -15.740 1.00 46.16 351 TRP A CA 1
ATOM 2703 C C . TRP A 1 351 ? 9.478 0.406 -15.182 1.00 46.16 351 TRP A C 1
ATOM 2705 O O . TRP A 1 351 ? 10.035 1.196 -14.416 1.00 46.16 351 TRP A O 1
ATOM 2715 N N . TRP A 1 352 ? 10.037 -0.728 -15.589 1.00 41.44 352 TRP A N 1
ATOM 2716 C CA . TRP A 1 352 ? 11.307 -1.235 -15.072 1.00 41.44 352 TRP A CA 1
ATOM 2717 C C . TRP A 1 352 ? 12.418 -0.987 -16.084 1.00 41.44 352 TRP A C 1
ATOM 2719 O O . TRP A 1 352 ? 12.227 -1.173 -17.287 1.00 41.44 352 TRP A O 1
ATOM 2729 N N . LYS A 1 353 ? 13.576 -0.527 -15.609 1.00 41.97 353 LYS A N 1
ATOM 2730 C CA . LYS A 1 353 ? 14.719 -0.207 -16.463 1.00 41.97 353 LYS A CA 1
ATOM 2731 C C . LYS A 1 353 ? 15.775 -1.298 -16.383 1.00 41.97 353 LYS A C 1
ATOM 2733 O O . LYS A 1 353 ? 16.230 -1.619 -15.294 1.00 41.97 353 LYS A O 1
ATOM 2738 N N . ILE A 1 354 ? 16.240 -1.745 -17.545 1.00 41.62 354 ILE A N 1
ATOM 2739 C CA . ILE A 1 354 ? 17.513 -2.460 -17.678 1.00 41.62 354 ILE A CA 1
ATOM 2740 C C . ILE A 1 354 ? 18.600 -1.394 -17.831 1.00 41.62 354 ILE A C 1
ATOM 2742 O O . ILE A 1 354 ? 18.559 -0.575 -18.763 1.00 41.62 354 ILE A O 1
ATOM 2746 N N . ALA A 1 355 ? 19.469 -1.302 -16.826 1.00 46.84 355 ALA A N 1
ATOM 2747 C CA . ALA A 1 355 ? 20.449 -0.232 -16.673 1.00 46.84 355 ALA A CA 1
ATOM 2748 C C . ALA A 1 355 ? 21.857 -0.688 -17.024 1.00 46.84 355 ALA A C 1
ATOM 2750 O O . ALA A 1 355 ? 22.257 -1.753 -16.511 1.00 46.84 355 ALA A O 1
#